Protein AF-A0ABD0YJR3-F1 (afdb_monomer_lite)

Organism: NCBI:txid642074

Foldseek 3Di:
DDDDDPVVVVVVVVLVVVLVVVVVVDPDDPLVSLVVSVVVVVVVLLPDDDDCNLVVLLVVLVVSLCVCVVVPDDPVSSLVSQLVSVVPPPPVLCVVLVPDSRDDSVVVSVSCCVVPVPPPPPLVSLLVRLLSDDDDVPQDLLRVLVVSVVSLVVSLVSLVVPPPCPPVSVVSSQVSQLSVLVRNCVPPDVVLVVLSPDPPDRQGSVNSSVSSVVVVVVVVVVVCVVPVPPVPVPPPPVPPPPPPPPPPPPPPPPPDDDDPPDPPDDDPPPDDPPPPVPPPPPVPPQDAAPPPRHPDDHVVPDPCVPVPPPPPDDDDDPPDPVVVVVVVVVVVVVD

Radius of gyration: 34.29 Å; chains: 1; bounding box: 81×92×66 Å

Structure (mmCIF, N/CA/C/O backbone):
data_AF-A0ABD0YJR3-F1
#
_entry.id   AF-A0ABD0YJR3-F1
#
loop_
_atom_site.group_PDB
_atom_site.id
_atom_site.type_symbol
_atom_site.label_atom_id
_atom_site.label_alt_id
_atom_site.label_comp_id
_atom_site.label_asym_id
_atom_site.label_entity_id
_atom_site.label_seq_id
_atom_site.pdbx_PDB_ins_code
_atom_site.Cartn_x
_atom_site.Cartn_y
_atom_site.Cartn_z
_atom_site.occupancy
_atom_site.B_iso_or_equiv
_atom_site.auth_seq_id
_atom_site.auth_comp_id
_atom_site.auth_asym_id
_atom_site.auth_atom_id
_atom_site.pdbx_PDB_model_num
ATOM 1 N N . MET A 1 1 ? -4.075 -15.864 -32.508 1.00 38.12 1 MET A N 1
ATOM 2 C CA . MET A 1 1 ? -4.293 -14.426 -32.258 1.00 38.12 1 MET A CA 1
ATOM 3 C C . MET A 1 1 ? -5.702 -14.291 -31.722 1.00 38.12 1 MET A C 1
ATOM 5 O O . MET A 1 1 ? -6.620 -14.692 -32.415 1.00 38.12 1 MET A O 1
ATOM 9 N N . THR A 1 2 ? -5.866 -13.907 -30.460 1.00 43.12 2 THR A N 1
ATOM 10 C CA . THR A 1 2 ? -7.186 -13.791 -29.824 1.00 43.12 2 THR A CA 1
ATOM 11 C C . THR A 1 2 ? -7.763 -12.419 -30.142 1.00 43.12 2 THR A C 1
ATOM 13 O O . THR A 1 2 ? -7.193 -11.410 -29.729 1.00 43.12 2 THR A O 1
ATOM 16 N N . GLU A 1 3 ? -8.849 -12.383 -30.905 1.00 60.75 3 GLU A N 1
ATOM 17 C CA . GLU A 1 3 ? -9.581 -11.152 -31.195 1.00 60.75 3 GLU A CA 1
ATOM 18 C C . GLU A 1 3 ? -10.285 -10.658 -29.923 1.00 60.75 3 GLU A C 1
ATOM 20 O O . GLU A 1 3 ? -10.852 -11.441 -29.160 1.00 60.75 3 GLU A O 1
ATOM 25 N N . PHE A 1 4 ? -10.184 -9.356 -29.650 1.00 72.12 4 PHE A N 1
ATOM 26 C CA . PHE A 1 4 ? -10.830 -8.738 -28.493 1.00 72.12 4 PHE A CA 1
ATOM 27 C C . PHE A 1 4 ? -12.354 -8.698 -28.666 1.00 72.12 4 PHE A C 1
ATOM 29 O O . PHE A 1 4 ? -12.846 -8.538 -29.780 1.00 72.12 4 PHE A O 1
ATOM 36 N N . SER A 1 5 ? -13.087 -8.774 -27.547 1.00 81.50 5 SER A N 1
ATOM 37 C CA . SER A 1 5 ? -14.541 -8.555 -27.515 1.00 81.50 5 SER A CA 1
ATOM 38 C C . SER A 1 5 ? -14.912 -7.210 -28.177 1.00 81.50 5 SER A C 1
ATOM 40 O O . SER A 1 5 ? -14.188 -6.225 -27.975 1.00 81.50 5 SER A O 1
ATOM 42 N N . PRO A 1 6 ? -16.041 -7.131 -28.912 1.00 80.62 6 PRO A N 1
ATOM 43 C CA . PRO A 1 6 ? -16.512 -5.896 -29.544 1.00 80.62 6 PRO A CA 1
ATOM 44 C C . PRO A 1 6 ? -16.624 -4.715 -28.565 1.00 80.62 6 PRO A C 1
ATOM 46 O O . PRO A 1 6 ? -16.348 -3.575 -28.929 1.00 80.62 6 PRO A O 1
ATOM 49 N N . GLU A 1 7 ? -16.954 -4.983 -27.301 1.00 70.88 7 GLU A N 1
ATOM 50 C CA . GLU A 1 7 ? -17.067 -3.969 -26.242 1.00 70.88 7 GLU A CA 1
ATOM 51 C C . GLU A 1 7 ? -15.704 -3.352 -25.896 1.00 70.88 7 GLU A C 1
ATOM 53 O O . GLU A 1 7 ? -15.581 -2.144 -25.686 1.00 70.88 7 GLU A O 1
ATOM 58 N N . VAL A 1 8 ? -14.650 -4.173 -25.894 1.00 59.81 8 VAL A N 1
ATOM 59 C CA . VAL A 1 8 ? -13.271 -3.726 -25.657 1.00 59.81 8 VAL A CA 1
ATOM 60 C C . VAL A 1 8 ? -12.769 -2.920 -26.851 1.00 59.81 8 VAL A C 1
ATOM 62 O O . VAL A 1 8 ? -12.122 -1.892 -26.666 1.00 59.81 8 VAL A O 1
ATOM 65 N N . GLN A 1 9 ? -13.107 -3.337 -28.073 1.00 69.62 9 GLN A N 1
ATOM 66 C CA . GLN A 1 9 ? -12.781 -2.575 -29.279 1.00 69.62 9 GLN A CA 1
ATOM 67 C C . GLN A 1 9 ? -13.465 -1.202 -29.270 1.00 69.62 9 GLN A C 1
ATOM 69 O O . GLN A 1 9 ? -12.801 -0.194 -29.501 1.00 69.62 9 GLN A O 1
ATOM 74 N N . GLN A 1 10 ? -14.749 -1.139 -28.908 1.00 81.06 10 GLN A N 1
ATOM 75 C CA . GLN A 1 10 ? -15.501 0.113 -28.816 1.00 81.06 10 GLN A CA 1
ATOM 76 C C . GLN A 1 10 ? -14.919 1.064 -27.759 1.00 81.06 10 GLN A C 1
ATOM 78 O O . GLN A 1 10 ? -14.785 2.264 -28.016 1.00 81.06 10 GLN A O 1
ATOM 83 N N . LEU A 1 11 ? -14.508 0.537 -26.602 1.00 66.75 11 LEU A N 1
ATOM 84 C CA . LEU A 1 11 ? -13.851 1.320 -25.555 1.00 66.75 11 LEU A CA 1
ATOM 85 C C . LEU A 1 11 ? -12.496 1.876 -26.026 1.00 66.75 11 LEU A C 1
ATOM 87 O O . LEU A 1 11 ? -12.194 3.046 -25.794 1.00 66.75 11 LEU A O 1
ATOM 91 N N . LEU A 1 12 ? -11.696 1.065 -26.726 1.00 59.06 12 LEU A N 1
ATOM 92 C CA . LEU A 1 12 ? -10.406 1.486 -27.283 1.00 59.06 12 LEU A CA 1
ATOM 93 C C . LEU A 1 12 ? -10.578 2.567 -28.359 1.00 59.06 12 LEU A C 1
ATOM 95 O O . LEU A 1 12 ? -9.840 3.552 -28.361 1.00 59.06 12 LEU A O 1
ATOM 99 N N . THR A 1 13 ? -11.585 2.442 -29.227 1.00 74.00 13 THR A N 1
ATOM 100 C CA . THR A 1 13 ? -11.923 3.470 -30.223 1.00 74.00 13 THR A CA 1
ATOM 101 C C . THR A 1 13 ? -12.387 4.766 -29.559 1.00 74.00 13 THR A C 1
ATOM 103 O O . THR A 1 13 ? -11.966 5.853 -29.956 1.00 74.00 13 THR A O 1
ATOM 106 N N . GLN A 1 14 ? -13.206 4.680 -28.509 1.00 76.75 14 GLN A N 1
ATOM 107 C CA . GLN A 1 14 ? -13.656 5.855 -27.762 1.00 76.75 14 GLN A CA 1
ATOM 108 C C . GLN A 1 14 ? -12.483 6.572 -27.074 1.00 76.75 14 GLN A C 1
ATOM 110 O O . GLN A 1 14 ? -12.394 7.799 -27.130 1.00 76.75 14 GLN A O 1
ATOM 115 N N . GLN A 1 15 ? -11.543 5.822 -26.493 1.00 63.25 15 GLN A N 1
ATOM 116 C CA . GLN A 1 15 ? -10.329 6.378 -25.891 1.00 63.25 15 GLN A CA 1
ATOM 117 C C . GLN A 1 15 ? -9.393 7.014 -26.928 1.00 63.25 15 GLN A C 1
ATOM 119 O O . GLN A 1 15 ? -8.843 8.086 -26.668 1.00 63.25 15 GLN A O 1
ATOM 124 N N . ALA A 1 16 ? -9.249 6.409 -28.112 1.00 63.91 16 ALA A N 1
ATOM 125 C CA . ALA A 1 16 ? -8.469 6.977 -29.213 1.00 63.91 16 ALA A CA 1
ATOM 126 C C . ALA A 1 16 ? -9.055 8.315 -29.698 1.00 63.91 16 ALA A C 1
ATOM 128 O O . ALA A 1 16 ? -8.318 9.280 -29.899 1.00 63.91 16 ALA A O 1
ATOM 129 N N . ASN A 1 17 ? -10.384 8.411 -29.794 1.00 69.88 17 ASN A N 1
ATOM 130 C CA . ASN A 1 17 ? -11.069 9.644 -30.187 1.00 69.88 17 ASN A CA 1
ATOM 131 C C . ASN A 1 17 ? -10.935 10.751 -29.130 1.00 69.88 17 ASN A C 1
ATOM 133 O O . ASN A 1 17 ? -10.711 11.908 -29.481 1.00 69.88 17 ASN A O 1
ATOM 137 N N . MET A 1 18 ? -11.004 10.411 -27.838 1.00 67.94 18 MET A N 1
ATOM 138 C CA . MET A 1 18 ? -10.743 11.373 -26.759 1.00 67.94 18 MET A CA 1
ATOM 139 C C . MET A 1 18 ? -9.293 11.876 -26.774 1.00 67.94 18 MET A C 1
ATOM 141 O O . MET A 1 18 ? -9.053 13.064 -26.561 1.00 67.94 18 MET A O 1
ATOM 145 N N . ALA A 1 19 ? -8.326 11.000 -27.065 1.00 53.91 19 ALA A N 1
ATOM 146 C CA . ALA A 1 19 ? -6.923 11.385 -27.198 1.00 53.91 19 ALA A CA 1
ATOM 147 C C . ALA A 1 19 ? -6.693 12.318 -28.402 1.00 53.91 19 ALA A C 1
ATOM 149 O O . ALA A 1 19 ? -5.986 13.314 -28.264 1.00 53.91 19 ALA A O 1
ATOM 150 N N . ALA A 1 20 ? -7.345 12.050 -29.540 1.00 60.66 20 ALA A N 1
ATOM 151 C CA . ALA A 1 20 ? -7.289 12.894 -30.737 1.00 60.66 20 ALA A CA 1
ATOM 152 C C . ALA A 1 20 ? -7.928 14.285 -30.532 1.00 60.66 20 ALA A C 1
ATOM 154 O O . ALA A 1 20 ? -7.457 15.284 -31.078 1.00 60.66 20 ALA A O 1
ATOM 155 N N . GLN A 1 21 ? -8.987 14.369 -29.720 1.00 66.12 21 GLN A N 1
ATOM 156 C CA . GLN A 1 21 ? -9.612 15.641 -29.337 1.00 66.12 21 GLN A CA 1
ATOM 157 C C . GLN A 1 21 ? -8.747 16.438 -28.348 1.00 66.12 21 GLN A C 1
ATOM 159 O O . GLN A 1 21 ? -8.672 17.664 -28.429 1.00 66.12 21 GLN A O 1
ATOM 164 N N . ALA A 1 22 ? -8.042 15.757 -27.440 1.00 55.88 22 ALA A N 1
ATOM 165 C CA . ALA A 1 22 ? -7.121 16.404 -26.507 1.00 55.88 22 ALA A CA 1
ATOM 166 C C . ALA A 1 22 ? -5.878 16.980 -27.213 1.00 55.88 22 ALA A C 1
ATOM 168 O O . ALA A 1 22 ? -5.423 18.067 -26.855 1.00 55.88 22 ALA A O 1
ATOM 169 N N . THR A 1 23 ? -5.352 16.303 -28.241 1.00 53.16 23 THR A N 1
ATOM 170 C CA . THR A 1 23 ? -4.217 16.801 -29.041 1.00 53.16 23 THR A CA 1
ATOM 171 C C . THR A 1 23 ? -4.577 17.985 -29.934 1.00 53.16 23 THR A C 1
ATOM 173 O O . THR A 1 23 ? -3.710 18.810 -30.207 1.00 53.16 23 THR A O 1
ATOM 176 N N . THR A 1 24 ? -5.837 18.123 -30.355 1.00 62.12 24 THR A N 1
ATOM 177 C CA . THR A 1 24 ? -6.289 19.281 -31.149 1.00 62.12 24 THR A CA 1
ATOM 178 C C . THR A 1 24 ? -6.560 20.529 -30.305 1.00 62.12 24 THR A C 1
ATOM 180 O O . THR A 1 24 ? -6.417 21.637 -30.815 1.00 62.12 24 THR A O 1
ATOM 183 N N . GLN A 1 25 ? -6.909 20.386 -29.021 1.00 54.25 25 GLN A N 1
ATOM 184 C CA . GLN A 1 25 ? -7.173 21.529 -28.132 1.00 54.25 25 GLN A CA 1
ATOM 185 C C . GLN A 1 25 ? -5.924 22.074 -27.421 1.00 54.25 25 GLN A C 1
ATOM 187 O O . GLN A 1 25 ? -5.893 23.245 -27.045 1.00 54.25 25 GLN A O 1
ATOM 192 N N . LEU A 1 26 ? -4.886 21.254 -27.244 1.00 48.31 26 LEU A N 1
ATOM 193 C CA . LEU A 1 26 ? -3.651 21.633 -26.556 1.00 48.31 26 LEU A CA 1
ATOM 194 C C . LEU A 1 26 ? -2.532 21.870 -27.570 1.00 48.31 26 LEU A C 1
ATOM 196 O O . LEU A 1 26 ? -1.642 21.043 -27.763 1.00 48.31 26 LEU A O 1
ATOM 200 N N . GLY A 1 27 ? -2.558 23.035 -28.213 1.00 54.91 27 GLY A N 1
ATOM 201 C CA . GLY A 1 27 ? -1.392 23.522 -28.937 1.00 54.91 27 GLY A CA 1
ATOM 202 C C . GLY A 1 27 ? -0.171 23.580 -28.007 1.00 54.91 27 GLY A C 1
ATOM 203 O O . GLY A 1 27 ? -0.159 24.360 -27.058 1.00 54.91 27 GLY A O 1
ATOM 204 N N . SER A 1 28 ? 0.863 22.795 -28.335 1.00 57.59 28 SER A N 1
ATOM 205 C CA . SER A 1 28 ? 2.286 22.981 -27.979 1.00 57.59 28 SER A CA 1
ATOM 206 C C . SER A 1 28 ? 2.950 22.272 -26.780 1.00 57.59 28 SER A C 1
ATOM 208 O O . SER A 1 28 ? 4.005 22.735 -26.354 1.00 57.59 28 SER A O 1
ATOM 210 N N . ASN A 1 29 ? 2.505 21.095 -26.308 1.00 65.62 29 ASN A N 1
ATOM 211 C CA . ASN A 1 29 ? 3.479 20.188 -25.663 1.00 65.62 29 ASN A CA 1
ATOM 212 C C . ASN A 1 29 ? 3.086 18.693 -25.710 1.00 65.62 29 ASN A C 1
ATOM 214 O O . ASN A 1 29 ? 2.334 18.242 -24.841 1.00 65.62 29 ASN A O 1
ATOM 218 N N . PRO A 1 30 ? 3.632 17.891 -26.649 1.00 59.44 30 PRO A N 1
ATOM 219 C CA . PRO A 1 30 ? 3.349 16.453 -26.723 1.00 59.44 30 PRO A CA 1
ATOM 220 C C . PRO A 1 30 ? 3.738 15.706 -25.437 1.00 59.44 30 PRO A C 1
ATOM 222 O O . PRO A 1 30 ? 3.096 14.718 -25.085 1.00 59.44 30 PRO A O 1
ATOM 225 N N . VAL A 1 31 ? 4.716 16.211 -24.677 1.00 58.84 31 VAL A N 1
ATOM 226 C CA . VAL A 1 31 ? 5.121 15.648 -23.381 1.00 58.84 31 VAL A CA 1
ATOM 227 C C . VAL A 1 31 ? 4.062 15.911 -22.311 1.00 58.84 31 VAL A C 1
ATOM 229 O O . VAL A 1 31 ? 3.755 15.017 -21.529 1.00 58.84 31 VAL A O 1
ATOM 232 N N . ALA A 1 32 ? 3.445 17.097 -22.283 1.00 62.59 32 ALA A N 1
ATOM 233 C CA . ALA A 1 32 ? 2.386 17.401 -21.317 1.00 62.59 32 ALA A CA 1
ATOM 234 C C . ALA A 1 32 ? 1.126 16.568 -21.587 1.00 62.59 32 ALA A C 1
ATOM 236 O O . ALA A 1 32 ? 0.535 16.030 -20.651 1.00 62.59 32 ALA A O 1
ATOM 237 N N . THR A 1 33 ? 0.761 16.391 -22.860 1.00 65.25 33 THR A N 1
ATOM 238 C CA . THR A 1 33 ? -0.359 15.531 -23.259 1.00 65.25 33 THR A CA 1
ATOM 239 C C . THR A 1 33 ? -0.065 14.065 -22.950 1.00 65.25 33 THR A C 1
ATOM 241 O O . THR A 1 33 ? -0.929 13.385 -22.403 1.00 65.25 33 THR A O 1
ATOM 244 N N . ALA A 1 34 ? 1.162 13.587 -23.195 1.00 61.56 34 ALA A N 1
ATOM 245 C CA . ALA A 1 34 ? 1.582 12.240 -22.812 1.00 61.56 34 ALA A CA 1
ATOM 246 C C . ALA A 1 34 ? 1.553 12.045 -21.289 1.00 61.56 34 ALA A C 1
ATOM 248 O O . ALA A 1 34 ? 1.033 11.039 -20.823 1.00 61.56 34 ALA A O 1
ATOM 249 N N . ILE A 1 35 ? 2.028 13.011 -20.496 1.00 64.12 35 ILE A N 1
ATOM 250 C CA . ILE A 1 35 ? 1.980 12.964 -19.025 1.00 64.12 35 ILE A CA 1
ATOM 251 C C . ILE A 1 35 ? 0.536 12.973 -18.520 1.00 64.12 35 ILE A C 1
ATOM 253 O O . ILE A 1 35 ? 0.198 12.217 -17.612 1.00 64.12 35 ILE A O 1
ATOM 257 N N . GLN A 1 36 ? -0.333 13.808 -19.088 1.00 67.69 36 GLN A N 1
ATOM 258 C CA . GLN A 1 36 ? -1.737 13.882 -18.692 1.00 67.69 36 GLN A CA 1
ATOM 259 C C . GLN A 1 36 ? -2.482 12.594 -19.060 1.00 67.69 36 GLN A C 1
ATOM 261 O O . GLN A 1 36 ? -3.197 12.047 -18.225 1.00 67.69 36 GLN A O 1
ATOM 266 N N . TRP A 1 37 ? -2.234 12.056 -20.255 1.00 68.69 37 TRP A N 1
ATOM 267 C CA . TRP A 1 37 ? -2.776 10.779 -20.716 1.00 68.69 37 TRP A CA 1
ATOM 268 C C . TRP A 1 37 ? -2.266 9.596 -19.881 1.00 68.69 37 TRP A C 1
ATOM 270 O O . TRP A 1 37 ? -3.062 8.768 -19.437 1.00 68.69 37 TRP A O 1
ATOM 280 N N . LEU A 1 38 ? -0.967 9.567 -19.562 1.00 58.56 38 LEU A N 1
ATOM 281 C CA . LEU A 1 38 ? -0.355 8.596 -18.651 1.00 58.56 38 LEU A CA 1
ATOM 282 C C . LEU A 1 38 ? -0.952 8.699 -17.249 1.00 58.56 38 LEU A C 1
ATOM 284 O O . LEU A 1 38 ? -1.287 7.675 -16.668 1.00 58.56 38 LEU A O 1
ATOM 288 N N . ASN A 1 39 ? -1.160 9.905 -16.721 1.00 62.69 39 ASN A N 1
ATOM 289 C CA . ASN A 1 39 ? -1.814 10.105 -15.430 1.00 62.69 39 ASN A CA 1
ATOM 290 C C . ASN A 1 39 ? -3.266 9.608 -15.446 1.00 62.69 39 ASN A C 1
ATOM 292 O O . ASN A 1 39 ? -3.695 8.975 -14.484 1.00 62.69 39 ASN A O 1
ATOM 296 N N . THR A 1 40 ? -4.016 9.822 -16.530 1.00 65.81 40 THR A N 1
ATOM 297 C CA . THR A 1 40 ? -5.383 9.297 -16.676 1.00 65.81 40 THR A CA 1
ATOM 298 C C . THR A 1 40 ? -5.399 7.767 -16.747 1.00 65.81 40 THR A C 1
ATOM 300 O O . THR A 1 40 ? -6.150 7.136 -16.002 1.00 65.81 40 THR A O 1
ATOM 303 N N . LEU A 1 41 ? -4.531 7.157 -17.559 1.00 57.16 41 LEU A N 1
ATOM 304 C CA . LEU A 1 41 ? -4.373 5.699 -17.631 1.00 57.16 41 LEU A CA 1
ATOM 305 C C . LEU A 1 41 ? -3.913 5.094 -16.301 1.00 57.16 41 LEU A C 1
ATOM 307 O O . LEU A 1 41 ? -4.389 4.034 -15.896 1.00 57.16 41 LEU A O 1
ATOM 311 N N . MET A 1 42 ? -3.019 5.781 -15.592 1.00 56.03 42 MET A N 1
ATOM 312 C CA . MET A 1 42 ? -2.523 5.374 -14.280 1.00 56.03 42 MET A CA 1
ATOM 313 C C . MET A 1 42 ? -3.603 5.465 -13.200 1.00 56.03 42 MET A C 1
ATOM 315 O O . MET A 1 42 ? -3.706 4.560 -12.378 1.00 56.03 42 MET A O 1
ATOM 319 N N . MET A 1 43 ? -4.442 6.504 -13.207 1.00 53.06 43 MET A N 1
ATOM 320 C CA . MET A 1 43 ? -5.570 6.626 -12.273 1.00 53.06 43 MET A CA 1
ATOM 321 C C . MET A 1 43 ? -6.640 5.556 -12.516 1.00 53.06 43 MET A C 1
ATOM 323 O O . MET A 1 43 ? -7.280 5.096 -11.573 1.00 53.06 43 MET A O 1
ATOM 327 N N . GLN A 1 44 ? -6.804 5.111 -13.762 1.00 50.72 44 GLN A N 1
ATOM 328 C CA . GLN A 1 44 ? -7.674 3.983 -14.100 1.00 50.72 44 GLN A CA 1
ATOM 329 C C . GLN A 1 44 ? -7.053 2.628 -13.720 1.00 50.72 44 GLN A C 1
ATOM 331 O O . GLN A 1 44 ? -7.778 1.707 -13.353 1.00 50.72 44 GLN A O 1
ATOM 336 N N . ALA A 1 45 ? -5.723 2.500 -13.750 1.00 44.03 45 ALA A N 1
ATOM 337 C CA . ALA A 1 45 ? -5.012 1.281 -13.354 1.00 44.03 45 ALA A CA 1
ATOM 338 C C . ALA A 1 45 ? -5.019 1.021 -11.833 1.00 44.03 45 ALA A C 1
ATOM 340 O O . ALA A 1 45 ? -4.891 -0.126 -11.421 1.00 44.03 45 ALA A O 1
ATOM 341 N N . ILE A 1 46 ? -5.213 2.051 -11.001 1.00 43.25 46 ILE A N 1
ATOM 342 C CA . ILE A 1 46 ? -5.280 1.930 -9.529 1.00 43.25 46 ILE A CA 1
ATOM 343 C C . ILE A 1 46 ? -6.596 1.271 -9.045 1.00 43.25 46 ILE A C 1
ATOM 345 O O . ILE A 1 46 ? -6.681 0.861 -7.893 1.00 43.25 46 ILE A O 1
ATOM 349 N N . ASN A 1 47 ? -7.607 1.109 -9.909 1.00 37.72 47 ASN A N 1
ATOM 350 C CA . ASN A 1 47 ? -8.955 0.651 -9.527 1.00 37.72 47 ASN A CA 1
ATOM 351 C C . ASN A 1 47 ? -9.346 -0.769 -10.011 1.00 37.72 47 ASN A C 1
ATOM 353 O O . ASN A 1 47 ? -10.537 -1.059 -10.100 1.00 37.72 47 ASN A O 1
ATOM 357 N N . VAL A 1 48 ? -8.404 -1.665 -10.332 1.00 35.78 48 VAL A N 1
ATOM 358 C CA . VAL A 1 48 ? -8.724 -3.029 -10.829 1.00 35.78 48 VAL A CA 1
ATOM 359 C C . VAL A 1 48 ? -8.518 -4.089 -9.725 1.00 35.78 48 VAL A C 1
ATOM 361 O O . VAL A 1 48 ? -7.508 -4.009 -9.024 1.00 35.78 48 VAL A O 1
ATOM 364 N N . PRO A 1 49 ? -9.447 -5.056 -9.534 1.00 37.44 49 PRO A N 1
ATOM 365 C CA . PRO A 1 49 ? -9.408 -6.011 -8.428 1.00 37.44 49 PRO A CA 1
ATOM 366 C C . PRO A 1 49 ? -8.422 -7.175 -8.647 1.00 37.44 49 PRO A C 1
ATOM 368 O O . PRO A 1 49 ? -7.864 -7.373 -9.722 1.00 37.44 49 PRO A O 1
ATOM 371 N N . GLU A 1 50 ? -8.193 -7.900 -7.555 1.00 48.25 50 GLU A N 1
ATOM 372 C CA . GLU A 1 50 ? -7.109 -8.837 -7.252 1.00 48.25 50 GLU A CA 1
ATOM 373 C C . GLU A 1 50 ? -6.947 -10.037 -8.214 1.00 48.25 50 GLU A C 1
ATOM 375 O O . GLU A 1 50 ? -7.908 -10.609 -8.720 1.00 48.25 50 GLU A O 1
ATOM 380 N N . SER A 1 51 ? -5.684 -10.464 -8.374 1.00 41.66 51 SER A N 1
ATOM 381 C CA . SER A 1 51 ? -5.138 -11.512 -9.266 1.00 41.66 51 SER A CA 1
ATOM 382 C C . SER A 1 51 ? -4.923 -11.093 -10.736 1.00 41.66 51 SER A C 1
ATOM 384 O O . SER A 1 51 ? -5.834 -11.031 -11.546 1.00 41.66 51 SER A O 1
ATOM 386 N N . GLY A 1 52 ? -3.662 -10.793 -11.080 1.00 57.81 52 GLY A N 1
ATOM 387 C CA . GLY A 1 52 ? -3.251 -10.337 -12.421 1.00 57.81 52 GLY A CA 1
ATOM 388 C C . GLY A 1 52 ? -2.370 -9.085 -12.422 1.00 57.81 52 GLY A C 1
ATOM 389 O O . GLY A 1 52 ? -1.763 -8.766 -13.435 1.00 57.81 52 GLY A O 1
ATOM 390 N N . MET A 1 53 ? -2.209 -8.406 -11.281 1.00 72.56 53 MET A N 1
ATOM 391 C CA . MET A 1 53 ? -1.557 -7.088 -11.220 1.00 72.56 53 MET A CA 1
ATOM 392 C C . MET A 1 53 ? -0.150 -7.022 -11.823 1.00 72.56 53 MET A C 1
ATOM 394 O O . MET A 1 53 ? 0.154 -6.034 -12.478 1.00 72.56 53 MET A O 1
ATOM 398 N N . LEU A 1 54 ? 0.704 -8.042 -11.660 1.00 77.94 54 LEU A N 1
ATOM 399 C CA . LEU A 1 54 ? 2.032 -8.012 -12.284 1.00 77.94 54 LEU A CA 1
ATOM 400 C C . LEU A 1 54 ? 1.943 -8.212 -13.801 1.00 77.94 54 LEU A C 1
ATOM 402 O O . LEU A 1 54 ? 2.565 -7.466 -14.546 1.00 77.94 54 LEU A O 1
ATOM 406 N N . THR A 1 55 ? 1.172 -9.190 -14.276 1.00 78.00 55 THR A N 1
ATOM 407 C CA . THR A 1 55 ? 1.004 -9.432 -15.718 1.00 78.00 55 THR A CA 1
ATOM 408 C C . THR A 1 55 ? 0.318 -8.260 -16.408 1.00 78.00 55 THR A C 1
ATOM 410 O O . THR A 1 55 ? 0.740 -7.875 -17.495 1.00 78.00 55 THR A O 1
ATOM 413 N N . ASP A 1 56 ? -0.652 -7.636 -15.745 1.00 82.31 56 ASP A N 1
ATOM 414 C CA . ASP A 1 56 ? -1.360 -6.453 -16.225 1.00 82.31 56 ASP A CA 1
ATOM 415 C C . ASP A 1 56 ? -0.470 -5.217 -16.196 1.00 82.31 56 ASP A C 1
ATOM 417 O O . ASP A 1 56 ? -0.439 -4.466 -17.167 1.00 82.31 56 ASP A O 1
ATOM 421 N N . PHE A 1 57 ? 0.295 -5.010 -15.120 1.00 85.12 57 PHE A N 1
ATOM 422 C CA . PHE A 1 57 ? 1.275 -3.929 -15.042 1.00 85.12 57 PHE A CA 1
ATOM 423 C C . PHE A 1 57 ? 2.324 -4.063 -16.145 1.00 85.12 57 PHE A C 1
ATOM 425 O O . PHE A 1 57 ? 2.582 -3.099 -16.862 1.00 85.12 57 PHE A O 1
ATOM 432 N N . LEU A 1 58 ? 2.892 -5.259 -16.324 1.00 87.19 58 LEU A N 1
ATOM 433 C CA . LEU A 1 58 ? 3.867 -5.530 -17.377 1.00 87.19 58 LEU A CA 1
ATOM 434 C C . LEU A 1 58 ? 3.240 -5.363 -18.764 1.00 87.19 58 LEU A C 1
ATOM 436 O O . LEU A 1 58 ? 3.840 -4.729 -19.624 1.00 87.19 58 LEU A O 1
ATOM 440 N N . GLY A 1 59 ? 2.022 -5.865 -18.976 1.00 87.50 59 GLY A N 1
ATOM 441 C CA . GLY A 1 59 ? 1.296 -5.729 -20.239 1.00 87.50 59 GLY A CA 1
ATOM 442 C C . GLY A 1 59 ? 1.009 -4.271 -20.594 1.00 87.50 59 GLY A C 1
ATOM 443 O O . GLY A 1 59 ? 1.312 -3.831 -21.703 1.00 87.50 59 GLY A O 1
ATOM 444 N N . ARG A 1 60 ? 0.499 -3.489 -19.636 1.00 87.00 60 ARG A N 1
ATOM 445 C CA . ARG A 1 60 ? 0.229 -2.054 -19.810 1.00 87.00 60 ARG A CA 1
ATOM 446 C C . ARG A 1 60 ? 1.514 -1.255 -19.984 1.00 87.00 60 ARG A C 1
ATOM 448 O O . ARG A 1 60 ? 1.580 -0.425 -20.881 1.00 87.00 60 ARG A O 1
ATOM 455 N N . GLY A 1 61 ? 2.539 -1.522 -19.177 1.00 89.25 61 GLY A N 1
ATOM 456 C CA . GLY A 1 61 ? 3.837 -0.861 -19.288 1.00 89.25 61 GLY A CA 1
ATOM 457 C C . GLY A 1 61 ? 4.508 -1.134 -20.635 1.00 89.25 61 GLY A C 1
ATOM 458 O O . GLY A 1 61 ? 4.988 -0.202 -21.271 1.00 89.25 61 GLY A O 1
ATOM 459 N N . THR A 1 62 ? 4.454 -2.372 -21.138 1.00 92.00 62 THR A N 1
ATOM 460 C CA . THR A 1 62 ? 4.929 -2.709 -22.491 1.00 92.00 62 THR A CA 1
ATOM 461 C C . THR A 1 62 ? 4.094 -2.032 -23.577 1.00 92.00 62 THR A C 1
ATOM 463 O O . THR A 1 62 ? 4.664 -1.517 -24.534 1.00 92.00 62 THR A O 1
ATOM 466 N N . CYS A 1 63 ? 2.768 -1.964 -23.431 1.00 89.75 63 CYS A N 1
ATOM 467 C CA . CYS A 1 63 ? 1.909 -1.237 -24.370 1.00 89.75 63 CYS A CA 1
ATOM 468 C C . CYS A 1 63 ? 2.273 0.257 -24.435 1.00 89.75 63 CYS A C 1
ATOM 470 O O . CYS A 1 63 ? 2.493 0.783 -25.524 1.00 89.75 63 CYS A O 1
ATOM 472 N N . ILE A 1 64 ? 2.429 0.903 -23.274 1.00 90.75 64 ILE A N 1
ATOM 473 C CA . ILE A 1 64 ? 2.863 2.301 -23.158 1.00 90.75 64 ILE A CA 1
ATOM 474 C C . ILE A 1 64 ? 4.230 2.495 -23.817 1.00 90.75 64 ILE A C 1
ATOM 476 O O . ILE A 1 64 ? 4.395 3.402 -24.628 1.00 90.75 64 ILE A O 1
ATOM 480 N N . MET A 1 65 ? 5.206 1.639 -23.506 1.00 94.06 65 MET A N 1
ATOM 481 C CA . MET A 1 65 ? 6.549 1.760 -24.071 1.00 94.06 65 MET A CA 1
ATOM 482 C C . MET A 1 65 ? 6.552 1.584 -25.590 1.00 94.06 65 MET A C 1
ATOM 484 O O . MET A 1 65 ? 7.223 2.358 -26.260 1.00 94.06 65 MET A O 1
ATOM 488 N N . ASN A 1 66 ? 5.761 0.656 -26.137 1.00 93.06 66 ASN A N 1
ATOM 489 C CA . ASN A 1 66 ? 5.627 0.464 -27.585 1.00 93.06 66 ASN A CA 1
ATOM 490 C C . ASN A 1 66 ? 4.974 1.666 -28.284 1.00 93.06 66 ASN A C 1
ATOM 492 O O . ASN A 1 66 ? 5.352 2.021 -29.397 1.00 93.06 66 ASN A O 1
ATOM 496 N N . GLN A 1 67 ? 3.997 2.311 -27.646 1.00 90.25 67 GLN A N 1
ATOM 497 C CA . GLN A 1 67 ? 3.380 3.530 -28.178 1.00 90.25 67 GLN A CA 1
ATOM 498 C C . GLN A 1 67 ? 4.340 4.723 -28.126 1.00 90.25 67 GLN A C 1
ATOM 500 O O . GLN A 1 67 ? 4.419 5.505 -29.071 1.00 90.25 67 GLN A O 1
ATOM 505 N N . VAL A 1 68 ? 5.107 4.850 -27.042 1.00 90.44 68 VAL A N 1
ATOM 506 C CA . VAL A 1 68 ? 6.123 5.899 -26.891 1.00 90.44 68 VAL A CA 1
ATOM 507 C C . VAL A 1 68 ? 7.241 5.722 -27.918 1.00 90.44 68 VAL A C 1
ATOM 509 O O . VAL A 1 68 ? 7.600 6.692 -28.576 1.00 90.44 68 VAL A O 1
ATOM 512 N N . THR A 1 69 ? 7.730 4.499 -28.139 1.00 91.75 69 THR A N 1
ATOM 513 C CA . THR A 1 69 ? 8.759 4.238 -29.159 1.00 91.75 69 THR A CA 1
ATOM 514 C C . THR A 1 69 ? 8.214 4.376 -30.580 1.00 91.75 69 THR A C 1
ATOM 516 O O . THR A 1 69 ? 8.916 4.880 -31.452 1.00 91.75 69 THR A O 1
ATOM 519 N N . GLY A 1 70 ? 6.956 3.994 -30.818 1.00 91.25 70 GLY A N 1
ATOM 520 C CA . GLY A 1 70 ? 6.298 4.126 -32.121 1.00 91.25 70 GLY A CA 1
ATOM 521 C C . GLY A 1 70 ? 5.892 5.555 -32.494 1.00 91.25 70 GLY A C 1
ATOM 522 O O . GLY A 1 70 ? 5.701 5.839 -33.672 1.00 91.25 70 GLY A O 1
ATOM 523 N N . SER A 1 71 ? 5.779 6.467 -31.525 1.00 91.62 71 SER A N 1
ATOM 524 C CA . SER A 1 71 ? 5.366 7.857 -31.777 1.00 91.62 71 SER A CA 1
ATOM 525 C C . SER A 1 71 ? 6.498 8.783 -32.240 1.00 91.62 71 SER A C 1
ATOM 527 O O . SER A 1 71 ? 6.239 9.947 -32.539 1.00 91.62 71 SER A O 1
ATOM 529 N N . GLY A 1 72 ? 7.741 8.290 -32.323 1.00 91.94 72 GLY A N 1
ATOM 530 C CA . GLY A 1 72 ? 8.899 9.095 -32.731 1.00 91.94 72 GLY A CA 1
ATOM 531 C C . GLY A 1 72 ? 9.326 10.139 -31.694 1.00 91.94 72 GLY A C 1
ATOM 532 O O . GLY A 1 72 ? 9.975 11.121 -32.051 1.00 91.94 72 GLY A O 1
ATOM 533 N N . LEU A 1 73 ? 8.954 9.953 -30.421 1.00 90.81 73 LEU A N 1
ATOM 534 C CA . LEU A 1 73 ? 9.427 10.795 -29.323 1.00 90.81 73 LEU A CA 1
ATOM 535 C C . LEU A 1 73 ? 10.954 10.723 -29.193 1.00 90.81 73 LEU A C 1
ATOM 537 O O . LEU A 1 73 ? 11.574 9.695 -29.470 1.00 90.81 73 LEU A O 1
ATOM 541 N N . ASP A 1 74 ? 11.558 11.816 -28.726 1.00 93.62 74 ASP A N 1
ATOM 542 C CA . ASP A 1 74 ? 12.995 11.866 -28.485 1.00 93.62 74 ASP A CA 1
ATOM 543 C C . ASP A 1 74 ? 13.423 10.860 -27.399 1.00 93.62 74 ASP A C 1
ATOM 545 O O . ASP A 1 74 ? 12.639 10.412 -26.548 1.00 93.62 74 ASP A O 1
ATOM 549 N N . GLU A 1 75 ? 14.707 10.497 -27.416 1.00 93.69 75 GLU A N 1
ATOM 550 C CA . GLU A 1 75 ? 15.262 9.521 -26.477 1.00 93.69 75 GLU A CA 1
ATOM 551 C C . GLU A 1 75 ? 15.120 9.981 -25.013 1.00 93.69 75 GLU A C 1
ATOM 553 O O . GLU A 1 75 ? 14.929 9.153 -24.120 1.00 93.69 75 GLU A O 1
ATOM 558 N N . GLY A 1 76 ? 15.151 11.293 -24.756 1.00 93.69 76 GLY A N 1
ATOM 559 C CA . GLY A 1 76 ? 14.964 11.877 -23.429 1.00 93.69 76 GLY A CA 1
ATOM 560 C C . GLY A 1 76 ? 13.552 11.651 -22.892 1.00 93.69 76 GLY A C 1
ATOM 561 O O . GLY A 1 76 ? 13.394 11.149 -21.775 1.00 93.69 76 GLY A O 1
ATOM 562 N N . SER A 1 77 ? 12.529 11.928 -23.701 1.00 91.06 77 SER A N 1
ATOM 563 C CA . SER A 1 77 ? 11.125 11.654 -23.363 1.00 91.06 77 SER A CA 1
ATOM 564 C C . SER A 1 77 ? 10.872 10.162 -23.133 1.00 91.06 77 SER A C 1
ATOM 566 O O . SER A 1 77 ? 10.262 9.771 -22.133 1.00 91.06 77 SER A O 1
ATOM 568 N N . THR A 1 78 ? 11.416 9.305 -24.002 1.00 93.12 78 THR A N 1
ATOM 569 C CA . THR A 1 78 ? 11.316 7.843 -23.854 1.00 93.12 78 THR A CA 1
ATOM 570 C C . THR A 1 78 ? 11.985 7.360 -22.565 1.00 93.12 78 THR A C 1
ATOM 572 O O . THR A 1 78 ? 11.448 6.510 -21.845 1.00 93.12 78 THR A O 1
ATOM 575 N N . ARG A 1 79 ? 13.147 7.928 -22.225 1.00 94.06 79 ARG A N 1
ATOM 576 C CA . ARG A 1 79 ? 13.868 7.645 -20.980 1.00 94.06 79 ARG A CA 1
ATOM 577 C C . ARG A 1 79 ? 13.073 8.092 -19.754 1.00 94.06 79 ARG A C 1
ATOM 579 O O . ARG A 1 79 ? 13.012 7.335 -18.790 1.00 94.06 79 ARG A O 1
ATOM 586 N N . ALA A 1 80 ? 12.426 9.255 -19.790 1.00 92.19 80 ALA A N 1
ATOM 587 C CA . ALA A 1 80 ? 11.613 9.756 -18.681 1.00 92.19 80 ALA A CA 1
ATOM 588 C C . ALA A 1 80 ? 10.399 8.856 -18.394 1.00 92.19 80 ALA A C 1
ATOM 590 O O . ALA A 1 80 ? 10.171 8.481 -17.242 1.00 92.19 80 ALA A O 1
ATOM 591 N N . VAL A 1 81 ? 9.661 8.433 -19.431 1.00 91.00 81 VAL A N 1
ATOM 592 C CA . VAL A 1 81 ? 8.532 7.494 -19.270 1.00 91.00 81 VAL A CA 1
ATOM 593 C C . VAL A 1 81 ? 9.014 6.166 -18.693 1.00 91.00 81 VAL A C 1
ATOM 595 O O . VAL A 1 81 ? 8.402 5.622 -17.773 1.00 91.00 81 VAL A O 1
ATOM 598 N N . ARG A 1 82 ? 10.158 5.668 -19.166 1.00 94.56 82 ARG A N 1
ATOM 599 C CA . ARG A 1 82 ? 10.757 4.445 -18.633 1.00 94.56 82 ARG A CA 1
ATOM 600 C C . ARG A 1 82 ? 11.132 4.572 -17.159 1.00 94.56 82 ARG A C 1
ATOM 602 O O . ARG A 1 82 ? 10.781 3.699 -16.372 1.00 94.56 82 ARG A O 1
ATOM 609 N N . GLN A 1 83 ? 11.814 5.648 -16.775 1.00 91.50 83 GLN A N 1
ATOM 610 C CA . GLN A 1 83 ? 12.182 5.902 -15.381 1.00 91.50 83 GLN A CA 1
ATOM 611 C C . GLN A 1 83 ? 10.947 6.024 -14.489 1.00 91.50 83 GLN A C 1
ATOM 613 O O . GLN A 1 83 ? 10.952 5.523 -13.368 1.00 91.50 83 GLN A O 1
ATOM 618 N N . MET A 1 84 ? 9.870 6.624 -14.999 1.00 90.56 84 MET A N 1
ATOM 619 C CA . MET A 1 84 ? 8.591 6.684 -14.301 1.00 90.56 84 MET A CA 1
ATOM 620 C C . MET A 1 84 ? 8.004 5.283 -14.077 1.00 90.56 84 MET A C 1
ATOM 622 O O . MET A 1 84 ? 7.580 4.984 -12.963 1.00 90.56 84 MET A O 1
ATOM 626 N N . LEU A 1 85 ? 8.000 4.416 -15.095 1.00 87.88 85 LEU A N 1
ATOM 627 C CA . LEU A 1 85 ? 7.520 3.035 -14.966 1.00 87.88 85 LEU A CA 1
ATOM 628 C C . LEU A 1 85 ? 8.390 2.217 -13.999 1.00 87.88 85 LEU A C 1
ATOM 630 O O . LEU A 1 85 ? 7.854 1.520 -13.140 1.00 87.88 85 LEU A O 1
ATOM 634 N N . ILE A 1 86 ? 9.719 2.340 -14.081 1.00 88.00 86 ILE A N 1
ATOM 635 C CA . ILE A 1 86 ? 10.649 1.645 -13.176 1.00 88.00 86 ILE A CA 1
ATOM 636 C C . ILE A 1 86 ? 10.507 2.160 -11.740 1.00 88.00 86 ILE A C 1
ATOM 638 O O . ILE A 1 86 ? 10.483 1.366 -10.806 1.00 88.00 86 ILE A O 1
ATOM 642 N N . GLY A 1 87 ? 10.334 3.468 -11.544 1.00 84.25 87 GLY A N 1
ATOM 643 C CA . GLY A 1 87 ? 10.139 4.077 -10.224 1.00 84.25 87 GLY A CA 1
ATOM 644 C C . GLY A 1 87 ? 8.844 3.657 -9.520 1.00 84.25 87 GLY A C 1
ATOM 645 O O . GLY A 1 87 ? 8.693 3.895 -8.323 1.00 84.25 87 GLY A O 1
ATOM 646 N N . ARG A 1 88 ? 7.907 3.023 -10.237 1.00 83.00 88 ARG A N 1
ATOM 647 C CA . ARG A 1 88 ? 6.701 2.416 -9.652 1.00 83.00 88 ARG A CA 1
ATOM 648 C C . ARG A 1 88 ? 6.940 1.008 -9.118 1.00 83.00 88 ARG A C 1
ATOM 650 O O . ARG A 1 88 ? 6.144 0.539 -8.307 1.00 83.00 88 ARG A O 1
ATOM 657 N N . ILE A 1 89 ? 8.015 0.346 -9.539 1.00 83.31 89 ILE A N 1
ATOM 658 C CA . ILE A 1 89 ? 8.433 -0.926 -8.957 1.00 83.31 89 ILE A CA 1
ATOM 659 C C . ILE A 1 89 ? 8.961 -0.633 -7.550 1.00 83.31 89 ILE A C 1
ATOM 661 O O . ILE A 1 89 ? 9.710 0.320 -7.338 1.00 83.31 89 ILE A O 1
ATOM 665 N N . SER A 1 90 ? 8.551 -1.443 -6.571 1.00 79.31 90 SER A N 1
ATOM 666 C CA . SER A 1 90 ? 9.038 -1.311 -5.196 1.00 79.31 90 SER A CA 1
ATOM 667 C C . SER A 1 90 ? 10.568 -1.321 -5.169 1.00 79.31 90 SER A C 1
ATOM 669 O O . SER A 1 90 ? 11.190 -2.200 -5.762 1.00 79.31 90 SER A O 1
ATOM 671 N N . VAL A 1 91 ? 11.176 -0.385 -4.432 1.00 73.88 91 VAL A N 1
ATOM 672 C CA . VAL A 1 91 ? 12.640 -0.293 -4.265 1.00 73.88 91 VAL A CA 1
ATOM 673 C C . VAL A 1 91 ? 13.230 -1.617 -3.770 1.00 73.88 91 VAL A C 1
ATOM 675 O O . VAL A 1 91 ? 14.337 -1.982 -4.159 1.00 73.88 91 VAL A O 1
ATOM 678 N N . VAL A 1 92 ? 12.477 -2.356 -2.950 1.00 67.38 92 VAL A N 1
ATOM 679 C CA . VAL A 1 92 ? 12.864 -3.685 -2.461 1.00 67.38 92 VAL A CA 1
ATOM 680 C C . VAL A 1 92 ? 12.965 -4.679 -3.617 1.00 67.38 92 VAL A C 1
ATOM 682 O O . VAL A 1 92 ? 13.997 -5.322 -3.768 1.00 67.38 92 VAL A O 1
ATOM 685 N N . VAL A 1 93 ? 11.935 -4.745 -4.466 1.00 75.62 93 VAL A N 1
ATOM 686 C CA . VAL A 1 93 ? 11.884 -5.644 -5.632 1.00 75.62 93 VAL A CA 1
ATOM 687 C C . VAL A 1 93 ? 12.976 -5.281 -6.636 1.00 75.62 93 VAL A C 1
ATOM 689 O O . VAL A 1 93 ? 13.669 -6.155 -7.150 1.00 75.62 93 VAL A O 1
ATOM 692 N N . SER A 1 94 ? 13.182 -3.984 -6.880 1.00 83.50 94 SER A N 1
ATOM 693 C CA . SER A 1 94 ? 14.243 -3.512 -7.769 1.00 83.50 94 SER A CA 1
ATOM 694 C C . SER A 1 94 ? 15.629 -3.890 -7.249 1.00 83.50 94 SER A C 1
ATOM 696 O O . SER A 1 94 ? 16.467 -4.336 -8.025 1.00 83.50 94 SER A O 1
ATOM 698 N N . ARG A 1 95 ? 15.875 -3.775 -5.937 1.00 81.56 95 ARG A N 1
ATOM 699 C CA . ARG A 1 95 ? 17.148 -4.185 -5.326 1.00 81.56 95 ARG A CA 1
ATOM 700 C C . ARG A 1 95 ? 17.345 -5.701 -5.381 1.00 81.56 95 ARG A C 1
ATOM 702 O O . ARG A 1 95 ? 18.442 -6.142 -5.700 1.00 81.56 95 ARG A O 1
ATOM 709 N N . GLU A 1 96 ? 16.300 -6.474 -5.099 1.00 78.81 96 GLU A N 1
ATOM 710 C CA . GLU A 1 96 ? 16.330 -7.942 -5.123 1.00 78.81 96 GLU A CA 1
ATOM 711 C C . GLU A 1 96 ? 16.659 -8.487 -6.518 1.00 78.81 96 GLU A C 1
ATOM 713 O O . GLU A 1 96 ? 17.502 -9.368 -6.661 1.00 78.81 96 GLU A O 1
ATOM 718 N N . LEU A 1 97 ? 16.043 -7.924 -7.559 1.00 85.31 97 LEU A N 1
ATOM 719 C CA . LEU A 1 97 ? 16.267 -8.342 -8.945 1.00 85.31 97 LEU A CA 1
ATOM 720 C C . LEU A 1 97 ? 17.458 -7.641 -9.620 1.00 85.31 97 LEU A C 1
ATOM 722 O O . LEU A 1 97 ? 17.737 -7.881 -10.800 1.00 85.31 97 LEU A O 1
ATOM 726 N N . GLY A 1 98 ? 18.139 -6.739 -8.908 1.00 93.19 98 GLY A N 1
ATOM 727 C CA . GLY A 1 98 ? 19.216 -5.915 -9.456 1.00 93.19 98 GLY A CA 1
ATOM 728 C C . GLY A 1 98 ? 18.773 -5.033 -10.629 1.00 93.19 98 GLY A C 1
ATOM 729 O O . GLY A 1 98 ? 19.548 -4.850 -11.567 1.00 93.19 98 GLY A O 1
ATOM 730 N N . ILE A 1 99 ? 17.528 -4.547 -10.606 1.00 92.38 99 ILE A N 1
ATOM 731 C CA . ILE A 1 99 ? 16.962 -3.653 -11.621 1.00 92.38 99 ILE A CA 1
ATOM 732 C C . ILE A 1 99 ? 17.502 -2.240 -11.403 1.00 92.38 99 ILE A C 1
ATOM 734 O O . ILE A 1 99 ? 17.300 -1.638 -10.344 1.00 92.38 99 ILE A O 1
ATOM 738 N N . SER A 1 100 ? 18.153 -1.691 -12.428 1.00 95.00 100 SER A N 1
ATOM 739 C CA . SER A 1 100 ? 18.602 -0.295 -12.429 1.00 95.00 100 SER A CA 1
ATOM 740 C C . SER A 1 100 ? 17.532 0.634 -13.005 1.00 95.00 100 SER A C 1
ATOM 742 O O . SER A 1 100 ? 16.833 0.291 -13.954 1.00 95.00 100 SER A O 1
ATOM 744 N N . VAL A 1 101 ? 17.465 1.872 -12.507 1.00 92.50 101 VAL A N 1
ATOM 745 C CA . VAL A 1 101 ? 16.600 2.940 -13.052 1.00 92.50 101 VAL A CA 1
ATOM 746 C C . VAL A 1 101 ? 16.946 3.281 -14.511 1.00 92.50 101 VAL A C 1
ATOM 748 O O . VAL A 1 101 ? 16.110 3.791 -15.254 1.00 92.50 101 VAL A O 1
ATOM 751 N N . THR A 1 102 ? 18.175 2.992 -14.941 1.00 94.25 102 THR A N 1
ATOM 752 C CA . THR A 1 102 ? 18.653 3.224 -16.313 1.00 94.25 102 THR A CA 1
ATOM 753 C C . THR A 1 102 ? 18.434 2.039 -17.254 1.00 94.25 102 THR A C 1
ATOM 755 O O . THR A 1 102 ? 18.719 2.145 -18.448 1.00 94.25 102 THR A O 1
ATOM 758 N N . GLU A 1 103 ? 17.942 0.910 -16.745 1.00 95.44 103 GLU A N 1
ATOM 759 C CA . GLU A 1 103 ? 17.810 -0.326 -17.511 1.00 95.44 103 GLU A CA 1
ATOM 760 C C . GLU A 1 103 ? 16.740 -0.209 -18.610 1.00 95.44 103 GLU A C 1
ATOM 762 O O . GLU A 1 103 ? 15.807 0.587 -18.514 1.00 95.44 103 GLU A O 1
ATOM 767 N N . GLN A 1 104 ? 16.890 -0.965 -19.702 1.00 95.94 104 GLN A N 1
ATOM 768 C CA . GLN A 1 104 ? 15.896 -1.012 -20.783 1.00 95.94 104 GLN A CA 1
ATOM 769 C C . GLN A 1 104 ? 14.619 -1.713 -20.300 1.00 95.94 104 GLN A C 1
ATOM 771 O O . GLN A 1 104 ? 14.700 -2.705 -19.577 1.00 95.94 104 GLN A O 1
ATOM 776 N N . TRP A 1 105 ? 13.442 -1.230 -20.719 1.00 94.25 105 TRP A N 1
ATOM 777 C CA . TRP A 1 105 ? 12.156 -1.761 -20.239 1.00 94.25 105 TRP A CA 1
ATOM 778 C C . TRP A 1 105 ? 12.017 -3.270 -20.478 1.00 94.25 105 TRP A C 1
ATOM 780 O O . TRP A 1 105 ? 11.600 -3.990 -19.577 1.00 94.25 105 TRP A O 1
ATOM 790 N N . ASP A 1 106 ? 12.450 -3.777 -21.632 1.00 94.25 106 ASP A N 1
ATOM 791 C CA . ASP A 1 106 ? 12.367 -5.211 -21.938 1.00 94.25 106 ASP A CA 1
ATOM 792 C C . ASP A 1 106 ? 13.227 -6.070 -21.005 1.00 94.25 106 ASP A C 1
ATOM 794 O O . ASP A 1 106 ? 12.815 -7.162 -20.610 1.00 94.25 106 ASP A O 1
ATOM 798 N N . ALA A 1 107 ? 14.391 -5.563 -20.589 1.00 95.00 107 ALA A N 1
ATOM 799 C CA . ALA A 1 107 ? 15.236 -6.232 -19.606 1.00 95.00 107 ALA A CA 1
ATOM 800 C C . ALA A 1 107 ? 14.576 -6.234 -18.217 1.00 95.00 107 ALA A C 1
ATOM 802 O O . ALA A 1 107 ? 14.571 -7.265 -17.543 1.00 95.00 107 ALA A O 1
ATOM 803 N N . VAL A 1 108 ? 13.921 -5.134 -17.832 1.00 91.44 108 VAL A N 1
ATOM 804 C CA . VAL A 1 108 ? 13.122 -5.053 -16.597 1.00 91.44 108 VAL A CA 1
ATOM 805 C C . VAL A 1 108 ? 11.968 -6.059 -16.621 1.00 91.44 108 VAL A C 1
ATOM 807 O O . VAL A 1 108 ? 11.800 -6.830 -15.676 1.00 91.44 108 VAL A O 1
ATOM 810 N N . VAL A 1 109 ? 11.206 -6.115 -17.719 1.00 91.06 109 VAL A N 1
ATOM 811 C CA . VAL A 1 109 ? 10.105 -7.073 -17.907 1.00 91.06 109 VAL A CA 1
ATOM 812 C C . VAL A 1 109 ? 10.620 -8.507 -17.839 1.00 91.06 109 VAL A C 1
ATOM 814 O O . VAL A 1 109 ? 9.998 -9.345 -17.187 1.00 91.06 109 VAL A O 1
ATOM 817 N N . LYS A 1 110 ? 11.752 -8.800 -18.488 1.00 93.25 110 LYS A N 1
ATOM 818 C CA . LYS A 1 110 ? 12.376 -10.125 -18.470 1.00 93.25 110 LYS A CA 1
ATOM 819 C C . LYS A 1 110 ? 12.770 -10.534 -17.052 1.00 93.25 110 LYS A C 1
ATOM 821 O O . LYS A 1 110 ? 12.338 -11.593 -16.614 1.00 93.25 110 LYS A O 1
ATOM 826 N N . ARG A 1 111 ? 13.478 -9.684 -16.301 1.00 90.75 111 ARG A N 1
ATOM 827 C CA . ARG A 1 111 ? 13.864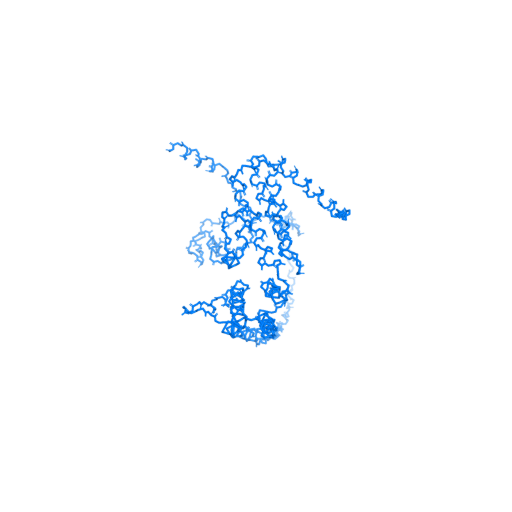 -9.977 -14.907 1.00 90.75 111 ARG A CA 1
ATOM 828 C C . ARG A 1 111 ? 12.664 -10.150 -13.989 1.00 90.75 111 ARG A C 1
ATOM 830 O O . ARG A 1 111 ? 12.661 -11.045 -13.153 1.00 90.75 111 ARG A O 1
ATOM 837 N N . LEU A 1 112 ? 11.623 -9.335 -14.158 1.00 86.50 112 LEU A N 1
ATOM 838 C CA . LEU A 1 112 ? 10.379 -9.501 -13.408 1.00 86.50 112 LEU A CA 1
ATOM 839 C C . LEU A 1 112 ? 9.693 -10.826 -13.765 1.00 86.50 112 LEU A C 1
ATOM 841 O O . LEU A 1 112 ? 9.218 -11.525 -12.878 1.00 86.50 112 LEU A O 1
ATOM 845 N N . LYS A 1 113 ? 9.681 -11.236 -15.037 1.00 86.56 113 LYS A N 1
ATOM 846 C CA . LYS A 1 113 ? 9.148 -12.545 -15.452 1.00 86.56 113 LYS A CA 1
ATOM 847 C C . LYS A 1 113 ? 10.024 -13.720 -15.009 1.00 86.56 113 LYS A C 1
ATOM 849 O O . LYS A 1 113 ? 9.490 -14.775 -14.704 1.00 86.56 113 LYS A O 1
ATOM 854 N N . GLU A 1 114 ? 11.335 -13.577 -14.937 1.00 86.00 114 GLU A N 1
ATOM 855 C CA . GLU A 1 114 ? 12.218 -14.649 -14.469 1.00 86.00 114 GLU A CA 1
ATOM 856 C C . GLU A 1 114 ? 12.163 -14.778 -12.942 1.00 86.00 114 GLU A C 1
ATOM 858 O O . GLU A 1 114 ? 11.955 -15.875 -12.428 1.00 86.00 114 GLU A O 1
ATOM 863 N N . GLY A 1 115 ? 12.236 -13.657 -12.220 1.00 81.44 115 GLY A N 1
ATOM 864 C CA . GLY A 1 115 ? 12.163 -13.623 -10.759 1.00 81.44 115 GLY A CA 1
ATOM 865 C C . GLY A 1 115 ? 10.772 -13.931 -10.202 1.00 81.44 115 GLY A C 1
ATOM 866 O O . GLY A 1 115 ? 10.654 -14.614 -9.189 1.00 81.44 115 GLY A O 1
ATOM 867 N N . TYR A 1 116 ? 9.712 -13.473 -10.878 1.00 74.94 116 TYR A N 1
ATOM 868 C CA . TYR A 1 116 ? 8.327 -13.593 -10.399 1.00 74.94 116 TYR A CA 1
ATOM 869 C C . TYR A 1 116 ? 7.389 -14.340 -11.353 1.00 74.94 116 TYR A C 1
ATOM 871 O O . TYR A 1 116 ? 6.386 -14.893 -10.910 1.00 74.94 116 TYR A O 1
ATOM 879 N N . GLY A 1 117 ? 7.678 -14.427 -12.650 1.00 64.25 117 GLY A N 1
ATOM 880 C CA . GLY A 1 117 ? 6.927 -15.307 -13.566 1.00 64.25 117 GLY A CA 1
ATOM 881 C C . GLY A 1 117 ? 7.240 -16.792 -13.342 1.00 64.25 117 GLY A C 1
ATOM 882 O O . GLY A 1 117 ? 6.417 -17.648 -13.666 1.00 64.25 117 GLY A O 1
ATOM 883 N N . GLY A 1 118 ? 8.360 -17.090 -12.674 1.00 55.25 118 GLY A N 1
ATOM 884 C CA . GLY A 1 118 ? 8.656 -18.381 -12.058 1.00 55.25 118 GLY A CA 1
ATOM 885 C C . GLY A 1 118 ? 7.944 -18.639 -10.723 1.00 55.25 118 GLY A C 1
ATOM 886 O O . GLY A 1 118 ? 8.097 -19.737 -10.189 1.00 55.25 118 GLY A O 1
ATOM 887 N N . ALA A 1 119 ? 7.145 -17.697 -10.188 1.00 51.34 119 ALA A N 1
ATOM 888 C CA . ALA A 1 119 ? 6.361 -17.871 -8.958 1.00 51.34 119 ALA A CA 1
ATOM 889 C C . ALA A 1 119 ? 5.209 -18.876 -9.168 1.00 51.34 119 ALA A C 1
ATOM 891 O O . ALA A 1 119 ? 4.014 -18.557 -9.196 1.00 51.34 119 ALA A O 1
ATOM 892 N N . ARG A 1 120 ? 5.596 -20.139 -9.347 1.00 48.91 120 ARG A N 1
ATOM 893 C CA . ARG A 1 120 ? 4.795 -21.338 -9.122 1.00 48.91 120 ARG A CA 1
ATOM 894 C C . ARG A 1 120 ? 4.687 -21.646 -7.630 1.00 48.91 120 ARG A C 1
ATOM 896 O O . ARG A 1 120 ? 3.784 -22.379 -7.246 1.00 48.91 120 ARG A O 1
ATOM 903 N N . LYS A 1 121 ? 5.544 -21.068 -6.776 1.00 59.09 121 LYS A N 1
ATOM 904 C CA . LYS A 1 121 ? 5.399 -21.216 -5.328 1.00 59.09 121 LYS A CA 1
ATOM 905 C C . LYS A 1 121 ? 4.248 -20.323 -4.859 1.00 59.09 121 LYS A C 1
ATOM 907 O O . LYS A 1 121 ? 4.325 -19.095 -4.892 1.00 59.09 121 LYS A O 1
ATOM 912 N N . SER A 1 122 ? 3.147 -20.968 -4.479 1.00 66.25 122 SER A N 1
ATOM 913 C CA . SER A 1 122 ? 1.874 -20.353 -4.082 1.00 66.25 122 SER A CA 1
ATOM 914 C C . SER A 1 122 ? 2.026 -19.240 -3.037 1.00 66.25 122 SER A C 1
ATOM 916 O O . SER A 1 122 ? 1.199 -18.328 -3.004 1.00 66.25 122 SER A O 1
ATOM 918 N N . TYR A 1 123 ? 3.078 -19.283 -2.214 1.00 70.56 123 TYR A N 1
ATOM 919 C CA . TYR A 1 123 ? 3.314 -18.307 -1.158 1.00 70.56 123 TYR A CA 1
ATOM 920 C C . TYR A 1 123 ? 3.784 -16.943 -1.680 1.00 70.56 123 TYR A C 1
ATOM 922 O O . TYR A 1 123 ? 3.315 -15.938 -1.170 1.00 70.56 123 TYR A O 1
ATOM 930 N N . GLN A 1 124 ? 4.626 -16.854 -2.721 1.00 69.25 124 GLN A N 1
ATOM 931 C CA . GLN A 1 124 ? 5.090 -15.549 -3.232 1.00 69.25 124 GLN A CA 1
ATOM 932 C C . GLN A 1 124 ? 3.920 -14.720 -3.773 1.00 69.25 124 GLN A C 1
ATOM 934 O O . GLN A 1 124 ? 3.825 -13.524 -3.511 1.00 69.25 124 GLN A O 1
ATOM 939 N N . ARG A 1 125 ? 2.971 -15.373 -4.461 1.00 73.94 125 ARG A N 1
ATOM 940 C CA . ARG A 1 125 ? 1.720 -14.727 -4.891 1.00 73.94 125 ARG A CA 1
ATOM 941 C C . ARG A 1 125 ? 0.876 -14.276 -3.711 1.00 73.94 125 ARG A C 1
ATOM 943 O O . ARG A 1 125 ? 0.296 -13.205 -3.779 1.00 73.94 125 ARG A O 1
ATOM 950 N N . GLN A 1 126 ? 0.808 -15.078 -2.652 1.00 76.56 126 GLN A N 1
ATOM 951 C CA . GLN A 1 126 ? 0.066 -14.721 -1.448 1.00 76.56 126 GLN A CA 1
ATOM 952 C C . GLN A 1 126 ? 0.727 -13.548 -0.714 1.00 76.56 126 GLN A C 1
ATOM 954 O O . GLN A 1 126 ? 0.012 -12.645 -0.303 1.00 76.56 126 GLN A O 1
ATOM 959 N N . VAL A 1 127 ? 2.062 -13.493 -0.624 1.00 72.88 127 VAL A N 1
ATOM 960 C CA . VAL A 1 127 ? 2.790 -12.349 -0.044 1.00 72.88 127 VAL A CA 1
ATOM 961 C C . VAL A 1 127 ? 2.501 -11.083 -0.846 1.00 72.88 127 VAL A C 1
ATOM 963 O O . VAL A 1 127 ? 2.133 -10.064 -0.273 1.00 72.88 127 VAL A O 1
ATOM 966 N N . VAL A 1 128 ? 2.601 -11.149 -2.177 1.00 72.81 128 VAL A N 1
ATOM 967 C CA . VAL A 1 128 ? 2.280 -10.010 -3.051 1.00 72.81 128 VAL A CA 1
ATOM 968 C C . VAL A 1 128 ? 0.807 -9.618 -2.939 1.00 72.81 128 VAL A C 1
ATOM 970 O O . VAL A 1 128 ? 0.511 -8.433 -2.850 1.00 72.81 128 VAL A O 1
ATOM 973 N N . SER A 1 129 ? -0.112 -10.587 -2.895 1.00 79.19 129 SER A N 1
ATOM 974 C CA . SER A 1 129 ? -1.538 -10.329 -2.672 1.00 79.19 129 SER A CA 1
ATOM 975 C C . SER A 1 129 ? -1.740 -9.568 -1.371 1.00 79.19 129 SER A C 1
ATOM 977 O O . SER A 1 129 ? -2.334 -8.505 -1.389 1.00 79.19 129 SER A O 1
ATOM 979 N N . LEU A 1 130 ? -1.148 -10.038 -0.276 1.00 78.62 130 LEU A N 1
ATOM 980 C CA . LEU A 1 130 ? -1.259 -9.434 1.046 1.00 78.62 130 LEU A CA 1
ATOM 981 C C . LEU A 1 130 ? -0.690 -8.004 1.087 1.00 78.62 130 LEU A C 1
ATOM 983 O O . LEU A 1 130 ? -1.276 -7.108 1.690 1.00 78.62 130 LEU A O 1
ATOM 987 N N . ILE A 1 131 ? 0.411 -7.746 0.375 1.00 70.81 131 ILE A N 1
ATOM 988 C CA . ILE A 1 131 ? 0.984 -6.395 0.221 1.00 70.81 131 ILE A CA 1
ATOM 989 C C . ILE A 1 131 ? 0.063 -5.459 -0.574 1.00 70.81 131 ILE A C 1
ATOM 991 O O . ILE A 1 131 ? 0.168 -4.240 -0.433 1.00 70.81 131 ILE A O 1
ATOM 995 N N . LEU A 1 132 ? -0.815 -5.998 -1.421 1.00 74.06 132 LEU A N 1
ATOM 996 C CA . LEU A 1 132 ? -1.668 -5.211 -2.309 1.00 74.06 132 LEU A CA 1
ATOM 997 C C . LEU A 1 132 ? -3.111 -5.094 -1.799 1.00 74.06 132 LEU A C 1
ATOM 999 O O . LEU A 1 132 ? -3.724 -4.046 -2.005 1.00 74.06 132 LEU A O 1
ATOM 1003 N N . THR A 1 133 ? -3.622 -6.074 -1.051 1.00 80.06 133 THR A N 1
ATOM 1004 C CA . THR A 1 133 ? -4.965 -6.080 -0.448 1.00 80.06 133 THR A CA 1
ATOM 1005 C C . THR A 1 133 ? -5.087 -4.935 0.549 1.00 80.06 133 THR A C 1
ATOM 1007 O O . THR A 1 133 ? -4.518 -4.984 1.633 1.00 80.06 133 THR A O 1
ATOM 1010 N N . GLY A 1 134 ? -5.713 -3.833 0.140 1.00 80.56 134 GLY A N 1
ATOM 1011 C CA . GLY A 1 134 ? -5.891 -2.659 0.996 1.00 80.56 134 GLY A CA 1
ATOM 1012 C C . GLY A 1 134 ? -7.024 -2.827 1.982 1.00 80.56 134 GLY A C 1
ATOM 1013 O O . GLY A 1 134 ? -7.851 -3.727 1.843 1.00 80.56 134 GLY A O 1
ATOM 1014 N N . ARG A 1 135 ? -7.084 -1.912 2.953 1.00 86.50 135 ARG A N 1
ATOM 1015 C CA . ARG A 1 135 ? -8.225 -1.827 3.863 1.00 86.50 135 ARG A CA 1
ATOM 1016 C C . ARG A 1 135 ? -9.522 -1.741 3.063 1.00 86.50 135 ARG A C 1
ATOM 1018 O O . ARG A 1 135 ? -9.677 -0.876 2.194 1.00 86.50 135 ARG A O 1
ATOM 1025 N N . SER A 1 136 ? -10.462 -2.627 3.370 1.00 85.12 136 SER A N 1
ATOM 1026 C CA . SER A 1 136 ? -11.745 -2.652 2.674 1.00 85.12 136 SER A CA 1
ATOM 1027 C C . SER A 1 136 ? -12.611 -1.456 3.093 1.00 85.12 136 SER A C 1
ATOM 1029 O O . SER A 1 136 ? -12.496 -0.917 4.200 1.00 85.12 136 SER A O 1
ATOM 1031 N N . LYS A 1 137 ? -13.481 -0.976 2.192 1.00 86.00 137 LYS A N 1
ATOM 1032 C CA . LYS A 1 137 ? -14.363 0.162 2.497 1.00 86.00 137 LYS A CA 1
ATOM 1033 C C . LYS A 1 137 ? -15.322 -0.225 3.627 1.00 86.00 137 LYS A C 1
ATOM 1035 O O . LYS A 1 137 ? -16.204 -1.049 3.421 1.00 86.00 137 LYS A O 1
ATOM 1040 N N . GLY A 1 138 ? -15.177 0.416 4.786 1.00 86.69 138 GLY A N 1
ATOM 1041 C CA . GLY A 1 138 ? -16.049 0.213 5.950 1.00 86.69 138 GLY A CA 1
ATOM 1042 C C . GLY A 1 138 ? -15.451 -0.648 7.064 1.00 86.69 138 GLY A C 1
ATOM 1043 O O . GLY A 1 138 ? -16.000 -0.667 8.160 1.00 86.69 138 GLY A O 1
ATOM 1044 N N . GLU A 1 139 ? -14.308 -1.293 6.836 1.00 86.94 139 GLU A N 1
ATOM 1045 C CA . GLU A 1 139 ? -13.561 -1.983 7.892 1.00 86.94 139 GLU A CA 1
ATOM 1046 C C . GLU A 1 139 ? -13.080 -0.973 8.935 1.00 86.94 139 GLU A C 1
ATOM 1048 O O . GLU A 1 139 ? -12.620 0.107 8.559 1.00 86.94 139 GLU A O 1
ATOM 1053 N N . SER A 1 140 ? -13.203 -1.262 10.233 1.00 84.69 140 SER A N 1
ATOM 1054 C CA . SER A 1 140 ? -12.719 -0.353 11.280 1.00 84.69 140 SER A CA 1
ATOM 1055 C C . SER A 1 140 ? -11.182 -0.284 11.273 1.00 84.69 140 SER A C 1
ATOM 1057 O O . SER A 1 140 ? -10.530 -1.222 10.808 1.00 84.69 140 SER A O 1
ATOM 1059 N N . PRO A 1 141 ? -10.571 0.819 11.752 1.00 79.81 141 PRO A N 1
ATOM 1060 C CA . PRO A 1 141 ? -9.114 0.927 11.835 1.00 79.81 141 PRO A CA 1
ATOM 1061 C C . PRO A 1 141 ? -8.459 -0.240 12.587 1.00 79.81 141 PRO A C 1
ATOM 1063 O O . PRO A 1 141 ? -7.417 -0.698 12.140 1.00 79.81 141 PRO A O 1
ATOM 1066 N N . GLY A 1 142 ? -9.092 -0.766 13.638 1.00 81.00 142 GLY A N 1
ATOM 1067 C CA . GLY A 1 142 ? -8.599 -1.900 14.421 1.00 81.00 142 GLY A CA 1
ATOM 1068 C C . GLY A 1 142 ? -8.884 -3.280 13.829 1.00 81.00 142 GLY A C 1
ATOM 1069 O O . GLY A 1 142 ? -8.134 -4.213 14.102 1.00 81.00 142 GLY A O 1
ATOM 1070 N N . ALA A 1 143 ? -9.903 -3.431 12.974 1.00 86.06 143 ALA A N 1
ATOM 1071 C CA . ALA A 1 143 ? -10.167 -4.704 12.292 1.00 86.06 143 ALA A CA 1
ATOM 1072 C C . ALA A 1 143 ? -9.123 -5.006 11.203 1.00 86.06 143 ALA A C 1
ATOM 1074 O O . ALA A 1 143 ? -8.741 -6.159 11.008 1.00 86.06 143 ALA A O 1
ATOM 1075 N N . TYR A 1 144 ? -8.610 -3.969 10.534 1.00 85.62 144 TYR A N 1
ATOM 1076 C CA . TYR A 1 144 ? -7.661 -4.132 9.433 1.00 85.62 144 TYR A CA 1
ATOM 1077 C C . TYR A 1 144 ? -6.314 -4.767 9.847 1.00 85.62 144 TYR A C 1
ATOM 1079 O O . TYR A 1 144 ? -5.913 -5.742 9.212 1.00 85.62 144 TYR A O 1
ATOM 1087 N N . PRO A 1 145 ? -5.622 -4.319 10.916 1.00 81.38 145 PRO A N 1
ATOM 1088 C CA . PRO A 1 145 ? -4.417 -4.980 11.414 1.00 81.38 145 PRO A CA 1
ATOM 1089 C C . PRO A 1 145 ? -4.650 -6.442 11.789 1.00 81.38 145 PRO A C 1
ATOM 1091 O O . PRO A 1 145 ? -3.809 -7.274 11.474 1.00 81.38 145 PRO A O 1
ATOM 1094 N N . GLN A 1 146 ? -5.797 -6.769 12.395 1.00 84.56 146 GLN A N 1
ATOM 1095 C CA . GLN A 1 146 ? -6.143 -8.145 12.769 1.00 84.56 146 GLN A CA 1
ATOM 1096 C C . GLN A 1 146 ? -6.345 -9.031 11.535 1.00 84.56 146 GLN A C 1
ATOM 1098 O O . GLN A 1 146 ? -5.848 -10.156 11.481 1.00 84.56 146 GLN A O 1
ATOM 1103 N N . SER A 1 147 ? -7.039 -8.512 10.518 1.00 88.44 147 SER A N 1
ATOM 1104 C CA . SER A 1 147 ? -7.207 -9.187 9.228 1.00 88.44 147 SER A CA 1
ATOM 1105 C C . SER A 1 147 ? -5.852 -9.436 8.558 1.00 88.44 147 SER A C 1
ATOM 1107 O O . SER A 1 147 ? -5.558 -10.554 8.131 1.00 88.44 147 SER A O 1
ATOM 1109 N N . MET A 1 148 ? -4.981 -8.424 8.543 1.00 83.50 148 MET A N 1
ATOM 1110 C CA . MET A 1 148 ? -3.625 -8.528 8.004 1.00 83.50 148 MET A CA 1
ATOM 1111 C C . MET A 1 148 ? -2.770 -9.539 8.776 1.00 83.50 148 MET A C 1
ATOM 1113 O O . MET A 1 148 ? -2.118 -10.378 8.158 1.00 83.50 148 MET A O 1
ATOM 1117 N N . GLU A 1 149 ? -2.799 -9.513 10.107 1.00 84.44 149 GLU A N 1
ATOM 1118 C CA . GLU A 1 149 ? -2.082 -10.460 10.964 1.00 84.44 149 GLU A CA 1
ATOM 1119 C C . GLU A 1 149 ? -2.535 -11.903 10.710 1.00 84.44 149 GLU A C 1
ATOM 1121 O O . GLU A 1 149 ? -1.704 -12.796 10.532 1.00 84.44 149 GLU A O 1
ATOM 1126 N N . ALA A 1 150 ? -3.848 -12.135 10.618 1.00 87.12 150 ALA A N 1
ATOM 1127 C CA . ALA A 1 150 ? -4.401 -13.450 10.318 1.00 87.12 150 ALA A CA 1
ATOM 1128 C C . ALA A 1 150 ? -3.925 -13.965 8.952 1.00 87.12 150 ALA A C 1
ATOM 1130 O O . ALA A 1 150 ? -3.506 -15.120 8.834 1.00 87.12 150 ALA A O 1
ATOM 1131 N N . GLN A 1 151 ? -3.922 -13.110 7.925 1.00 85.75 151 GLN A N 1
ATOM 1132 C CA . GLN A 1 151 ? -3.429 -13.486 6.600 1.00 85.75 151 GLN A CA 1
ATOM 1133 C C . GLN A 1 151 ? -1.918 -13.769 6.603 1.00 85.75 151 GLN A C 1
ATOM 1135 O O . GLN A 1 151 ? -1.483 -14.734 5.971 1.00 85.75 151 GLN A O 1
ATOM 1140 N N . VAL A 1 152 ? -1.120 -12.989 7.344 1.00 84.38 152 VAL A N 1
ATOM 1141 C CA . VAL A 1 152 ? 0.322 -13.239 7.519 1.00 84.38 152 VAL A CA 1
ATOM 1142 C C . VAL A 1 152 ? 0.557 -14.567 8.200 1.00 84.38 152 VAL A C 1
ATOM 1144 O O . VAL A 1 152 ? 1.418 -15.317 7.752 1.00 84.38 152 VAL A O 1
ATOM 1147 N N . ARG A 1 153 ? -0.198 -14.878 9.256 1.00 86.25 153 ARG A N 1
ATOM 1148 C CA . ARG A 1 153 ? -0.067 -16.136 9.993 1.00 86.25 153 ARG A CA 1
ATOM 1149 C C . ARG A 1 153 ? -0.318 -17.332 9.079 1.00 86.25 153 ARG A C 1
ATOM 1151 O O . ARG A 1 153 ? 0.542 -18.197 8.976 1.00 86.25 153 ARG A O 1
ATOM 1158 N N . VAL A 1 154 ? -1.409 -17.308 8.308 1.00 87.31 154 VAL A N 1
ATOM 1159 C CA . VAL A 1 154 ? -1.713 -18.346 7.303 1.00 87.31 154 VAL A CA 1
ATOM 1160 C C . VAL A 1 154 ? -0.593 -18.478 6.265 1.00 87.31 154 VAL A C 1
ATOM 1162 O O . VAL A 1 154 ? -0.256 -19.582 5.835 1.00 87.31 154 VAL A O 1
ATOM 1165 N N . LEU A 1 155 ? -0.007 -17.358 5.843 1.00 83.50 155 LEU A N 1
ATOM 1166 C CA . LEU A 1 155 ? 1.140 -17.338 4.939 1.00 83.50 155 LEU A CA 1
ATOM 1167 C C . LEU A 1 155 ? 2.391 -17.949 5.571 1.00 83.50 155 LEU A C 1
ATOM 1169 O O . LEU A 1 155 ? 3.057 -18.750 4.922 1.00 83.50 155 LEU A O 1
ATOM 1173 N N . CYS A 1 156 ? 2.688 -17.600 6.822 1.00 82.50 156 CYS A N 1
ATOM 1174 C CA . CYS A 1 156 ? 3.802 -18.153 7.584 1.00 82.50 156 CYS A CA 1
ATOM 1175 C C . CYS A 1 156 ? 3.652 -19.667 7.720 1.00 82.50 156 CYS A C 1
ATOM 1177 O O . CYS A 1 156 ? 4.600 -20.385 7.426 1.00 82.50 156 CYS A O 1
ATOM 1179 N N . ASP A 1 157 ? 2.460 -20.155 8.065 1.00 85.31 157 ASP A N 1
ATOM 1180 C CA . ASP A 1 157 ? 2.186 -21.588 8.203 1.00 85.31 157 ASP A CA 1
ATOM 1181 C C . ASP A 1 157 ? 2.419 -22.329 6.881 1.00 85.31 157 ASP A C 1
ATOM 1183 O O . ASP A 1 157 ? 3.099 -23.354 6.845 1.00 85.31 157 ASP A O 1
ATOM 1187 N N . LYS A 1 158 ? 1.941 -21.771 5.761 1.00 83.75 158 LYS A N 1
ATOM 1188 C CA . LYS A 1 158 ? 2.171 -22.338 4.421 1.00 83.75 158 LYS A CA 1
ATOM 1189 C C . LYS A 1 158 ? 3.645 -22.330 4.020 1.00 83.75 158 LYS A C 1
ATOM 1191 O O . LYS A 1 158 ? 4.103 -23.261 3.366 1.00 83.75 158 LYS A O 1
ATOM 1196 N N . ILE A 1 159 ? 4.376 -21.280 4.386 1.00 79.19 159 ILE A N 1
ATOM 1197 C CA . ILE A 1 159 ? 5.811 -21.144 4.117 1.00 79.19 159 ILE A CA 1
ATOM 1198 C C . ILE A 1 159 ? 6.619 -22.132 4.976 1.00 79.19 159 ILE A C 1
ATOM 1200 O O . ILE A 1 159 ? 7.569 -22.738 4.489 1.00 79.19 159 ILE A O 1
ATOM 1204 N N . LEU A 1 160 ? 6.241 -22.333 6.239 1.00 80.75 160 LEU A N 1
ATOM 1205 C CA . LEU A 1 160 ? 6.900 -23.284 7.139 1.00 80.75 160 LEU A CA 1
ATOM 1206 C C . LEU A 1 160 ? 6.665 -24.741 6.725 1.00 80.75 160 LEU A C 1
ATOM 1208 O O . LEU A 1 160 ? 7.520 -25.587 6.976 1.00 80.75 160 LEU A O 1
ATOM 1212 N N . GLN A 1 161 ? 5.535 -25.028 6.075 1.00 82.62 161 GLN A N 1
ATOM 1213 C CA . GLN A 1 161 ? 5.230 -26.347 5.515 1.00 82.62 161 GLN A CA 1
ATOM 1214 C C . GLN A 1 161 ? 6.057 -26.684 4.265 1.00 82.62 161 GLN A C 1
ATOM 1216 O O . GLN A 1 161 ? 6.192 -27.858 3.928 1.00 82.62 161 GLN A O 1
ATOM 1221 N N . THR A 1 162 ? 6.626 -25.695 3.566 1.00 78.31 162 THR A N 1
ATOM 1222 C CA . THR A 1 162 ? 7.559 -25.967 2.465 1.00 78.31 162 THR A CA 1
ATOM 1223 C C . THR A 1 162 ? 8.954 -26.266 3.019 1.00 78.31 162 THR A C 1
ATOM 1225 O O . THR A 1 162 ? 9.615 -25.376 3.542 1.00 78.31 162 THR A O 1
ATOM 1228 N N . GLU A 1 163 ? 9.411 -27.519 2.906 1.00 69.12 163 GLU A N 1
ATOM 1229 C CA . GLU A 1 163 ? 10.722 -27.959 3.426 1.00 69.12 163 GLU A CA 1
ATOM 1230 C C . GLU A 1 163 ? 11.924 -27.296 2.731 1.00 69.12 163 GLU A C 1
ATOM 1232 O O . GLU A 1 163 ? 13.014 -27.216 3.302 1.00 69.12 163 GLU A O 1
ATOM 1237 N N . GLU A 1 164 ? 11.732 -26.778 1.516 1.00 60.69 164 GLU A N 1
ATOM 1238 C CA . GLU A 1 164 ? 12.775 -26.091 0.761 1.00 60.69 164 GLU A CA 1
ATOM 1239 C C . GLU A 1 164 ? 13.023 -24.678 1.316 1.00 60.69 164 GLU A C 1
ATOM 1241 O O . GLU A 1 164 ? 12.295 -23.731 1.017 1.00 60.69 164 GLU A O 1
ATOM 1246 N N . ASP A 1 165 ? 14.117 -24.551 2.071 1.00 70.50 165 ASP A N 1
ATOM 1247 C CA . ASP A 1 165 ? 14.756 -23.308 2.518 1.00 70.50 165 ASP A CA 1
ATOM 1248 C C . ASP A 1 165 ? 14.066 -22.545 3.665 1.00 70.50 165 ASP A C 1
ATOM 1250 O O . ASP A 1 165 ? 13.699 -21.375 3.524 1.00 70.50 165 ASP A O 1
ATOM 1254 N N . LYS A 1 166 ? 14.029 -23.147 4.865 1.00 76.38 166 LYS A N 1
ATOM 1255 C CA . LYS A 1 166 ? 13.625 -22.493 6.135 1.00 76.38 166 LYS A CA 1
ATOM 1256 C C . LYS A 1 166 ? 14.214 -21.085 6.335 1.00 76.38 166 LYS A C 1
ATOM 1258 O O . LYS A 1 166 ? 13.541 -20.205 6.863 1.00 76.38 166 LYS A O 1
ATOM 1263 N N . ILE A 1 167 ? 15.446 -20.853 5.878 1.00 76.94 167 ILE A N 1
ATOM 1264 C CA . ILE A 1 167 ? 16.117 -19.546 5.954 1.00 76.94 167 ILE A CA 1
ATOM 1265 C C . ILE A 1 167 ? 15.457 -18.525 5.012 1.00 76.94 167 ILE A C 1
ATOM 1267 O O . ILE A 1 167 ? 15.136 -17.412 5.428 1.00 76.94 167 ILE A O 1
ATOM 1271 N N . LYS A 1 168 ? 15.196 -18.892 3.749 1.00 75.00 168 LYS A N 1
ATOM 1272 C CA . LYS A 1 168 ? 14.515 -18.004 2.787 1.00 75.00 168 LYS A CA 1
ATOM 1273 C C . LYS A 1 168 ? 13.075 -17.734 3.215 1.00 75.00 168 LYS A C 1
ATOM 1275 O O . LYS A 1 168 ? 12.599 -16.610 3.089 1.00 75.00 168 LYS A O 1
ATOM 1280 N N . ALA A 1 169 ? 12.419 -18.750 3.767 1.00 77.25 169 ALA A N 1
ATOM 1281 C CA . ALA A 1 169 ? 11.117 -18.659 4.408 1.00 77.25 169 ALA A CA 1
ATOM 1282 C C . ALA A 1 169 ? 11.095 -17.607 5.531 1.00 77.25 169 ALA A C 1
ATOM 1284 O O . ALA A 1 169 ? 10.268 -16.697 5.501 1.00 77.25 169 ALA A O 1
ATOM 1285 N N . GLN A 1 170 ? 12.036 -17.672 6.477 1.00 80.44 170 GLN A N 1
ATOM 1286 C CA . GLN A 1 170 ? 12.148 -16.692 7.564 1.00 80.44 170 GLN A CA 1
ATOM 1287 C C . GLN A 1 170 ? 12.400 -15.271 7.048 1.00 80.44 170 GLN A C 1
ATOM 1289 O O . GLN A 1 170 ? 11.724 -14.339 7.477 1.00 80.44 170 GLN A O 1
ATOM 1294 N N . HIS A 1 171 ? 13.306 -15.094 6.082 1.00 79.19 171 HIS A N 1
ATOM 1295 C CA . HIS A 1 171 ? 13.540 -13.779 5.477 1.00 79.19 171 HIS A CA 1
ATOM 1296 C C . HIS A 1 171 ? 12.301 -13.225 4.763 1.00 79.19 171 HIS A C 1
ATOM 1298 O O . HIS A 1 171 ? 12.016 -12.034 4.880 1.00 79.19 171 HIS A O 1
ATOM 1304 N N . ALA A 1 172 ? 11.542 -14.069 4.057 1.00 77.12 172 ALA A N 1
ATOM 1305 C CA . ALA A 1 172 ? 10.299 -13.660 3.408 1.00 77.12 172 ALA A CA 1
ATOM 1306 C C . ALA A 1 172 ? 9.229 -13.241 4.429 1.00 77.12 172 ALA A C 1
ATOM 1308 O O . ALA A 1 172 ? 8.515 -12.266 4.197 1.00 77.12 172 ALA A O 1
ATOM 1309 N N . ILE A 1 173 ? 9.148 -13.939 5.565 1.00 81.88 173 ILE A N 1
ATOM 1310 C CA . ILE A 1 173 ? 8.244 -13.600 6.670 1.00 81.88 173 ILE A CA 1
ATOM 1311 C C . ILE A 1 173 ? 8.619 -12.245 7.278 1.00 81.88 173 ILE A C 1
ATOM 1313 O O . ILE A 1 173 ? 7.758 -11.378 7.408 1.00 81.88 173 ILE A O 1
ATOM 1317 N N . GLU A 1 174 ? 9.893 -12.023 7.602 1.00 84.81 174 GLU A N 1
ATOM 1318 C CA . GLU A 1 174 ? 10.350 -10.746 8.167 1.00 84.81 174 GLU A CA 1
ATOM 1319 C C . GLU A 1 174 ? 10.172 -9.583 7.182 1.00 84.81 174 GLU A C 1
ATOM 1321 O O . GLU A 1 174 ? 9.729 -8.495 7.562 1.00 84.81 174 GLU A O 1
ATOM 1326 N N . LEU A 1 175 ? 10.408 -9.823 5.888 1.00 81.38 175 LEU A N 1
ATOM 1327 C CA . LEU A 1 175 ? 10.115 -8.837 4.855 1.00 81.38 175 LEU A CA 1
ATOM 1328 C C . LEU A 1 175 ? 8.615 -8.517 4.800 1.00 81.38 175 LEU A C 1
ATOM 1330 O O . LEU A 1 175 ? 8.252 -7.341 4.801 1.00 81.38 175 LEU A O 1
ATOM 1334 N N . ALA A 1 176 ? 7.745 -9.530 4.800 1.00 79.69 176 ALA A N 1
ATOM 1335 C CA . ALA A 1 176 ? 6.298 -9.332 4.803 1.00 79.69 176 ALA A CA 1
ATOM 1336 C C . ALA A 1 176 ? 5.846 -8.517 6.025 1.00 79.69 176 ALA A C 1
ATOM 1338 O O . ALA A 1 176 ? 5.134 -7.528 5.860 1.00 79.69 176 ALA A O 1
ATOM 1339 N N . LYS A 1 177 ? 6.334 -8.850 7.229 1.00 84.88 177 LYS A N 1
ATOM 1340 C CA . LYS A 1 177 ? 6.068 -8.083 8.458 1.00 84.88 177 LYS A CA 1
ATOM 1341 C C . LYS A 1 177 ? 6.462 -6.612 8.307 1.00 84.88 177 LYS A C 1
ATOM 1343 O O . LYS A 1 177 ? 5.650 -5.732 8.584 1.00 84.88 177 LYS A O 1
ATOM 1348 N N . SER A 1 178 ? 7.671 -6.336 7.811 1.00 83.69 178 SER A N 1
ATOM 1349 C CA . SER A 1 178 ? 8.156 -4.960 7.626 1.00 83.69 178 SER A CA 1
ATOM 1350 C C . SER A 1 178 ? 7.305 -4.149 6.638 1.00 83.69 178 SER A C 1
ATOM 1352 O O . SER A 1 178 ? 6.987 -2.986 6.894 1.00 83.69 178 SER A O 1
ATOM 1354 N N . LEU A 1 179 ? 6.870 -4.768 5.535 1.00 81.44 179 LEU A N 1
ATOM 1355 C CA . LEU A 1 179 ? 6.041 -4.115 4.521 1.00 81.44 179 LEU A CA 1
ATOM 1356 C C . LEU A 1 179 ? 4.646 -3.780 5.053 1.00 81.44 179 LEU A C 1
ATOM 1358 O O . LEU A 1 179 ? 4.092 -2.734 4.714 1.00 81.44 179 LEU A O 1
ATOM 1362 N N . ILE A 1 180 ? 4.096 -4.631 5.916 1.00 82.62 180 ILE A N 1
ATOM 1363 C CA . ILE A 1 180 ? 2.801 -4.399 6.561 1.00 82.62 180 ILE A CA 1
ATOM 1364 C C . ILE A 1 180 ? 2.893 -3.248 7.550 1.00 82.62 180 ILE A C 1
ATOM 1366 O O . ILE A 1 180 ? 2.031 -2.375 7.526 1.00 82.62 180 ILE A O 1
ATOM 1370 N N . VAL A 1 181 ? 3.952 -3.185 8.361 1.00 86.06 181 VAL A N 1
ATOM 1371 C CA . VAL A 1 181 ? 4.183 -2.057 9.276 1.00 86.06 181 VAL A CA 1
ATOM 1372 C C . VAL A 1 181 ? 4.251 -0.737 8.504 1.00 86.06 181 VAL A C 1
ATOM 1374 O O . VAL A 1 181 ? 3.576 0.227 8.863 1.00 86.06 181 VAL A O 1
ATOM 1377 N N . GLU A 1 182 ? 5.001 -0.683 7.402 1.00 84.81 182 GLU A N 1
ATOM 1378 C CA . GLU A 1 182 ? 5.068 0.519 6.559 1.00 84.81 182 GLU A CA 1
ATOM 1379 C C . GLU A 1 182 ? 3.723 0.871 5.914 1.00 84.81 182 GLU A C 1
ATOM 1381 O O . GLU A 1 182 ? 3.371 2.047 5.769 1.00 84.81 182 GLU A O 1
ATOM 1386 N N . ARG A 1 183 ? 2.925 -0.137 5.562 1.00 82.62 183 ARG A N 1
ATOM 1387 C CA . ARG A 1 183 ? 1.581 0.080 5.029 1.00 82.62 183 ARG A CA 1
ATOM 1388 C C . ARG A 1 183 ? 0.624 0.626 6.079 1.00 82.62 183 ARG A C 1
ATOM 1390 O O . ARG A 1 183 ? -0.058 1.613 5.811 1.00 82.62 183 ARG A O 1
ATOM 1397 N N . ILE A 1 184 ? 0.616 0.037 7.271 1.00 83.31 184 ILE A N 1
ATOM 1398 C CA . ILE A 1 184 ? -0.130 0.525 8.433 1.00 83.31 184 ILE A CA 1
ATOM 1399 C C . ILE A 1 184 ? 0.232 1.994 8.676 1.00 83.31 184 ILE A C 1
ATOM 1401 O O . ILE A 1 184 ? -0.652 2.847 8.704 1.00 83.31 184 ILE A O 1
ATOM 1405 N N . LYS A 1 185 ? 1.525 2.338 8.726 1.00 86.00 185 LYS A N 1
ATOM 1406 C CA . LYS A 1 185 ? 1.965 3.735 8.878 1.00 86.00 185 LYS A CA 1
ATOM 1407 C C . LYS A 1 185 ? 1.412 4.664 7.799 1.00 86.00 185 LYS A C 1
ATOM 1409 O O . LYS A 1 185 ? 1.198 5.838 8.075 1.00 86.00 185 LYS A O 1
ATOM 1414 N N . ARG A 1 186 ? 1.182 4.187 6.573 1.00 84.62 186 ARG A N 1
ATOM 1415 C CA . ARG A 1 186 ? 0.639 5.002 5.474 1.00 84.62 186 ARG A CA 1
ATOM 1416 C C . ARG A 1 186 ? -0.877 5.178 5.568 1.00 84.62 186 ARG A C 1
ATOM 1418 O O . ARG A 1 186 ? -1.363 6.298 5.400 1.00 84.62 186 ARG A O 1
ATOM 1425 N N . GLU A 1 187 ? -1.600 4.090 5.817 1.00 84.25 187 GLU A N 1
ATOM 1426 C CA . GLU A 1 187 ? -3.068 4.036 5.761 1.00 84.25 187 GLU A CA 1
ATOM 1427 C C . GLU A 1 187 ? -3.747 4.473 7.068 1.00 84.25 187 GLU A C 1
ATOM 1429 O O . GLU A 1 187 ? -4.924 4.839 7.054 1.00 84.25 187 GLU A O 1
ATOM 1434 N N . MET A 1 188 ? -3.021 4.488 8.189 1.00 87.06 188 MET A N 1
ATOM 1435 C CA . MET A 1 188 ? -3.600 4.845 9.481 1.00 87.06 188 MET A CA 1
ATOM 1436 C C . MET A 1 188 ? -3.843 6.358 9.653 1.00 87.06 188 MET A C 1
ATOM 1438 O O . MET A 1 188 ? -3.124 7.188 9.080 1.00 87.06 188 MET A O 1
ATOM 1442 N N . PRO A 1 189 ? -4.849 6.750 10.460 1.00 86.94 189 PRO A N 1
ATOM 1443 C CA . PRO A 1 189 ? -5.056 8.134 10.884 1.00 86.94 189 PRO A CA 1
ATOM 1444 C C . PRO A 1 189 ? -3.816 8.742 11.556 1.00 86.94 189 PRO A C 1
ATOM 1446 O O . PRO A 1 189 ? -3.035 8.043 12.200 1.00 86.94 189 PRO A O 1
ATOM 1449 N N . ASP A 1 190 ? -3.663 10.067 11.476 1.00 88.31 190 ASP A N 1
ATOM 1450 C CA . ASP A 1 190 ? -2.472 10.772 11.979 1.00 88.31 190 ASP A CA 1
ATOM 1451 C C . ASP A 1 190 ? -2.214 10.590 13.482 1.00 88.31 190 ASP A C 1
ATOM 1453 O O . ASP A 1 190 ? -1.070 10.714 13.915 1.00 88.31 190 ASP A O 1
ATOM 1457 N N . ARG A 1 191 ? -3.248 10.284 14.279 1.00 85.12 191 ARG A N 1
ATOM 1458 C CA . ARG A 1 191 ? -3.098 9.950 15.707 1.00 85.12 191 ARG A CA 1
ATOM 1459 C C . ARG A 1 191 ? -2.247 8.685 15.892 1.00 85.12 191 ARG A C 1
ATOM 1461 O O . ARG A 1 191 ? -1.182 8.751 16.492 1.00 85.12 191 ARG A O 1
ATOM 1468 N N . ILE A 1 192 ? -2.608 7.611 15.188 1.00 86.56 192 ILE A N 1
ATOM 1469 C CA . ILE A 1 192 ? -1.901 6.329 15.212 1.00 86.56 192 ILE A CA 1
ATOM 1470 C C . ILE A 1 192 ? -0.514 6.504 14.591 1.00 86.56 192 ILE A C 1
ATOM 1472 O O . ILE A 1 192 ? 0.470 6.002 15.117 1.00 86.56 192 ILE A O 1
ATOM 1476 N N . LYS A 1 193 ? -0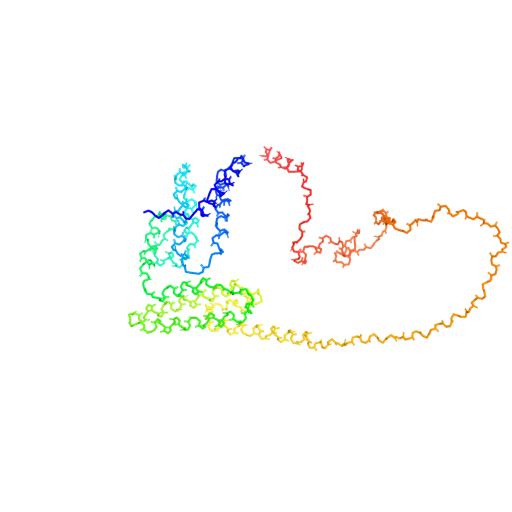.377 7.303 13.523 1.00 88.94 193 LYS A N 1
ATOM 1477 C CA . LYS A 1 193 ? 0.949 7.622 12.961 1.00 88.94 193 LYS A CA 1
ATOM 1478 C C . LYS A 1 193 ? 1.879 8.315 13.960 1.00 88.94 193 LYS A C 1
ATOM 1480 O O . LYS A 1 193 ? 3.090 8.135 13.870 1.00 88.94 193 LYS A O 1
ATOM 1485 N N . LYS A 1 194 ? 1.344 9.139 14.872 1.00 90.06 194 LYS A N 1
ATOM 1486 C CA . LYS A 1 194 ? 2.138 9.776 15.934 1.00 90.06 194 LYS A CA 1
ATOM 1487 C C . LYS A 1 194 ? 2.567 8.763 16.990 1.00 90.06 194 LYS A C 1
ATOM 1489 O O . LYS A 1 194 ? 3.713 8.854 17.415 1.00 90.06 194 LYS A O 1
ATOM 1494 N N . ALA A 1 195 ? 1.694 7.826 17.353 1.00 85.69 195 ALA A N 1
ATOM 1495 C CA . ALA A 1 195 ? 2.011 6.739 18.277 1.00 85.69 195 ALA A CA 1
ATOM 1496 C C . ALA A 1 195 ? 3.052 5.768 17.685 1.00 85.69 195 ALA A C 1
ATOM 1498 O O . ALA A 1 195 ? 4.000 5.385 18.356 1.00 85.69 195 ALA A O 1
ATOM 1499 N N . LEU A 1 196 ? 2.972 5.486 16.379 1.00 86.31 196 LEU A N 1
ATOM 1500 C CA . LEU A 1 196 ? 3.934 4.659 15.633 1.00 86.31 196 LEU A CA 1
ATOM 1501 C C . LEU A 1 196 ? 5.262 5.373 15.303 1.00 86.31 196 LEU A C 1
ATOM 1503 O O . LEU A 1 196 ? 6.044 4.874 14.482 1.00 86.31 196 LEU A O 1
ATOM 1507 N N . LYS A 1 197 ? 5.527 6.565 15.860 1.00 84.75 197 LYS A N 1
ATOM 1508 C CA . LYS A 1 197 ? 6.786 7.273 15.596 1.00 84.75 197 LYS A CA 1
ATOM 1509 C C . LYS A 1 197 ? 7.967 6.447 16.110 1.00 84.75 197 LYS A C 1
ATOM 1511 O O . LYS A 1 197 ? 7.919 5.942 17.227 1.00 84.75 197 LYS A O 1
ATOM 1516 N N . PRO A 1 198 ? 9.045 6.329 15.319 1.00 73.81 198 PRO A N 1
ATOM 1517 C CA . PRO A 1 198 ? 10.156 5.461 15.667 1.00 73.81 198 PRO A CA 1
ATOM 1518 C C . PRO A 1 198 ? 10.850 5.958 16.939 1.00 73.81 198 PRO A C 1
ATOM 1520 O O . PRO A 1 198 ? 11.339 7.085 16.985 1.00 73.81 198 PRO A O 1
ATOM 1523 N N . THR A 1 199 ? 10.967 5.081 17.932 1.00 77.25 199 THR A N 1
ATOM 1524 C CA . THR A 1 199 ? 11.794 5.246 19.142 1.00 77.25 199 THR A CA 1
ATOM 1525 C C . THR A 1 199 ? 13.287 4.998 18.869 1.00 77.25 199 THR A C 1
ATOM 1527 O O . THR A 1 199 ? 14.082 4.840 19.789 1.00 77.25 199 THR A O 1
ATOM 1530 N N . GLY A 1 200 ? 13.687 4.978 17.593 1.00 82.38 200 GLY A N 1
ATOM 1531 C CA . GLY A 1 200 ? 15.039 4.655 17.130 1.00 82.38 200 GLY A CA 1
ATOM 1532 C C . GLY A 1 200 ? 15.204 3.202 16.675 1.00 82.38 200 GLY A C 1
ATOM 1533 O O . GLY A 1 200 ? 16.098 2.922 15.879 1.00 82.38 200 GLY A O 1
ATOM 1534 N N . THR A 1 201 ? 14.314 2.294 17.086 1.00 84.81 201 THR A N 1
ATOM 1535 C CA . THR A 1 201 ? 14.280 0.900 16.620 1.00 84.81 201 THR A CA 1
ATOM 1536 C C . THR A 1 201 ? 13.199 0.684 15.551 1.00 84.81 201 THR A C 1
ATOM 1538 O O . THR A 1 201 ? 12.154 1.343 15.584 1.00 84.81 201 THR A O 1
ATOM 1541 N N . PRO A 1 202 ? 13.420 -0.214 14.568 1.00 82.19 202 PRO A N 1
ATOM 1542 C CA . PRO A 1 202 ? 12.368 -0.632 13.650 1.00 82.19 202 PRO A CA 1
ATOM 1543 C C . PRO A 1 202 ? 11.250 -1.302 14.448 1.00 82.19 202 PRO A C 1
ATOM 1545 O O . PRO A 1 202 ? 11.494 -2.290 15.138 1.00 82.19 202 PRO A O 1
ATOM 1548 N N . LEU A 1 203 ? 10.045 -0.748 14.350 1.00 85.12 203 LEU A N 1
ATOM 1549 C CA . LEU A 1 203 ? 8.871 -1.266 15.040 1.00 85.12 203 LEU A CA 1
ATOM 1550 C C . LEU A 1 203 ? 8.549 -2.680 14.540 1.00 85.12 203 LEU A C 1
ATOM 1552 O O . LEU A 1 203 ? 8.455 -2.898 13.324 1.00 85.12 203 LEU A O 1
ATOM 1556 N N . ARG A 1 204 ? 8.385 -3.634 15.459 1.00 88.50 204 ARG A N 1
ATOM 1557 C CA . ARG A 1 204 ? 7.940 -4.992 15.114 1.00 88.50 204 ARG A CA 1
ATOM 1558 C C . ARG A 1 204 ? 6.455 -4.982 14.745 1.00 88.50 204 ARG A C 1
ATOM 1560 O O . ARG A 1 204 ? 5.717 -4.087 15.143 1.00 88.50 204 ARG A O 1
ATOM 1567 N N . LEU A 1 205 ? 6.012 -5.976 13.970 1.00 84.88 205 LEU A N 1
ATOM 1568 C CA . LEU A 1 205 ? 4.600 -6.077 13.581 1.00 84.88 205 LEU A CA 1
ATOM 1569 C C . LEU A 1 205 ? 3.689 -6.200 14.810 1.00 84.88 205 LEU A C 1
ATOM 1571 O O . LEU A 1 205 ? 2.682 -5.506 14.872 1.00 84.88 205 LEU A O 1
ATOM 1575 N N . ASP A 1 206 ? 4.083 -7.017 15.786 1.00 86.69 206 ASP A N 1
ATOM 1576 C CA . ASP A 1 206 ? 3.309 -7.246 17.011 1.00 86.69 206 ASP A CA 1
ATOM 1577 C C . ASP A 1 206 ? 3.178 -5.946 17.827 1.00 86.69 206 ASP A C 1
ATOM 1579 O O . ASP A 1 206 ? 2.074 -5.532 18.163 1.00 86.69 206 ASP A O 1
ATOM 1583 N N . GLU A 1 207 ? 4.284 -5.209 17.997 1.00 89.44 207 GLU A N 1
ATOM 1584 C CA . GLU A 1 207 ? 4.297 -3.887 18.645 1.00 89.44 207 GLU A CA 1
ATOM 1585 C C . GLU A 1 207 ? 3.399 -2.877 17.913 1.00 89.44 207 GLU A C 1
ATOM 1587 O O . GLU A 1 207 ? 2.696 -2.086 18.537 1.00 89.44 207 GLU A O 1
ATOM 1592 N N . ALA A 1 208 ? 3.399 -2.895 16.575 1.00 86.69 208 ALA A N 1
ATOM 1593 C CA . ALA A 1 208 ? 2.533 -2.027 15.786 1.00 86.69 208 ALA A CA 1
ATOM 1594 C C . ALA A 1 208 ? 1.051 -2.355 15.999 1.00 86.69 208 ALA A C 1
ATOM 1596 O O . ALA A 1 208 ? 0.233 -1.441 16.072 1.00 86.69 208 ALA A O 1
ATOM 1597 N N . ILE A 1 209 ? 0.705 -3.641 16.084 1.00 86.69 209 ILE A N 1
ATOM 1598 C CA . ILE A 1 209 ? -0.666 -4.098 16.331 1.00 86.69 209 ILE A CA 1
ATOM 1599 C C . ILE A 1 209 ? -1.118 -3.675 17.729 1.00 86.69 209 ILE A C 1
ATOM 1601 O O . ILE A 1 209 ? -2.221 -3.142 17.855 1.00 86.69 209 ILE A O 1
ATOM 1605 N N . ASP A 1 210 ? -0.269 -3.836 18.743 1.00 88.94 210 ASP A N 1
ATOM 1606 C CA . ASP A 1 210 ? -0.577 -3.443 20.121 1.00 88.94 210 ASP A CA 1
ATOM 1607 C C . ASP A 1 210 ? -0.832 -1.934 20.232 1.00 88.94 210 ASP A C 1
ATOM 1609 O O . ASP A 1 210 ? -1.877 -1.528 20.737 1.00 88.94 210 ASP A O 1
ATOM 1613 N N . VAL A 1 211 ? 0.027 -1.102 19.630 1.00 90.00 211 VAL A N 1
ATOM 1614 C CA . VAL A 1 211 ? -0.172 0.359 19.585 1.00 90.00 211 VAL A CA 1
ATOM 1615 C C . VAL A 1 211 ? -1.501 0.732 18.918 1.00 90.00 211 VAL A C 1
ATOM 1617 O O . VAL A 1 211 ? -2.199 1.636 19.372 1.00 90.00 211 VAL A O 1
ATOM 1620 N N . ILE A 1 212 ? -1.881 0.050 17.832 1.00 87.81 212 ILE A N 1
ATOM 1621 C CA . ILE A 1 212 ? -3.159 0.329 17.160 1.00 87.81 212 ILE A CA 1
ATOM 1622 C C . ILE A 1 212 ? -4.338 -0.080 18.039 1.00 87.81 212 ILE A C 1
ATOM 1624 O O . ILE A 1 212 ? -5.348 0.619 18.046 1.00 87.81 212 ILE A O 1
ATOM 1628 N N . ARG A 1 213 ? -4.227 -1.198 18.765 1.00 88.19 213 ARG A N 1
ATOM 1629 C CA . ARG A 1 213 ? -5.274 -1.665 19.680 1.00 88.19 213 ARG A CA 1
ATOM 1630 C C . ARG A 1 213 ? -5.484 -0.690 20.828 1.00 88.19 213 ARG A C 1
ATOM 1632 O O . ARG A 1 213 ? -6.629 -0.335 21.080 1.00 88.19 213 ARG A O 1
ATOM 1639 N N . GLU A 1 214 ? -4.409 -0.236 21.463 1.00 90.25 214 GLU A N 1
ATOM 1640 C CA . GLU A 1 214 ? -4.473 0.745 22.551 1.00 90.25 214 GLU A CA 1
ATOM 1641 C C . GLU A 1 214 ? -5.143 2.049 22.086 1.00 90.25 214 GLU A C 1
ATOM 1643 O O . GLU A 1 214 ? -6.085 2.525 22.716 1.00 90.25 214 GLU A O 1
ATOM 1648 N N . GLU A 1 215 ? -4.742 2.576 20.925 1.00 90.25 215 GLU A N 1
ATOM 1649 C CA . GLU A 1 215 ? -5.321 3.800 20.350 1.00 90.25 215 GLU A CA 1
ATOM 1650 C C . GLU A 1 215 ? -6.793 3.642 19.935 1.00 90.25 215 GLU A C 1
ATOM 1652 O O . GLU A 1 215 ? -7.584 4.588 20.021 1.00 90.25 215 GLU A O 1
ATOM 1657 N N . ASP A 1 216 ? -7.188 2.465 19.445 1.00 85.75 216 ASP A N 1
ATOM 1658 C CA . ASP A 1 216 ? -8.583 2.200 19.098 1.00 85.75 216 ASP A CA 1
ATOM 1659 C C . ASP A 1 216 ? -9.454 1.979 20.341 1.00 85.75 216 ASP A C 1
ATOM 1661 O O . ASP A 1 216 ? -10.600 2.433 20.352 1.00 85.75 216 ASP A O 1
ATOM 1665 N N . GLU A 1 217 ? -8.927 1.357 21.398 1.00 88.56 217 GLU A N 1
ATOM 1666 C CA . GLU A 1 217 ? -9.602 1.252 22.696 1.00 88.56 217 GLU A CA 1
ATOM 1667 C C . GLU A 1 217 ? -9.783 2.633 23.338 1.00 88.56 217 GLU A C 1
ATOM 1669 O O . GLU A 1 217 ? -10.904 2.976 23.717 1.00 88.56 217 GLU A O 1
ATOM 1674 N N . GLU A 1 218 ? -8.744 3.475 23.361 1.00 88.44 218 GLU A N 1
ATOM 1675 C CA . GLU A 1 218 ? -8.834 4.857 23.856 1.00 88.44 218 GLU A CA 1
ATOM 1676 C C . GLU A 1 218 ? -9.849 5.680 23.049 1.00 88.44 218 GLU A C 1
ATOM 1678 O O . GLU A 1 218 ? -10.637 6.459 23.600 1.00 88.44 218 GLU A O 1
ATOM 1683 N N . PHE A 1 219 ? -9.889 5.483 21.730 1.00 86.56 219 PHE A N 1
ATOM 1684 C CA . PHE A 1 219 ? -10.869 6.143 20.878 1.00 86.56 219 PHE A CA 1
ATOM 1685 C C . PHE A 1 219 ? -12.303 5.676 21.146 1.00 86.56 219 PHE A C 1
ATOM 1687 O O . PHE A 1 219 ? -13.226 6.497 21.167 1.00 86.56 219 PHE A O 1
ATOM 1694 N N . LEU A 1 220 ? -12.512 4.371 21.327 1.00 85.56 220 LEU A N 1
ATOM 1695 C CA . LEU A 1 220 ? -13.822 3.825 21.669 1.00 85.56 220 LEU A CA 1
ATOM 1696 C C . LEU A 1 220 ? -14.270 4.298 23.049 1.00 85.56 220 LEU A C 1
ATOM 1698 O O . LEU A 1 220 ? -15.438 4.646 23.204 1.00 85.56 220 LEU A O 1
ATOM 1702 N N . GLU A 1 221 ? -13.362 4.378 24.018 1.00 87.19 221 GLU A N 1
ATOM 1703 C CA . GLU A 1 221 ? -13.664 4.886 25.354 1.00 87.19 221 GLU A CA 1
ATOM 1704 C C . GLU A 1 221 ? -13.988 6.385 25.313 1.00 87.19 221 GLU A C 1
ATOM 1706 O O . GLU A 1 221 ? -14.993 6.814 25.874 1.00 87.19 221 GLU A O 1
ATOM 1711 N N . SER A 1 222 ? -13.245 7.174 24.532 1.00 86.06 222 SER A N 1
ATOM 1712 C CA . SER A 1 222 ? -13.560 8.589 24.287 1.00 86.06 222 SER A CA 1
ATOM 1713 C C . SER A 1 222 ? -14.956 8.763 23.680 1.00 86.06 222 SER A C 1
ATOM 1715 O O . SER A 1 222 ? -15.724 9.619 24.121 1.00 86.06 222 SER A O 1
ATOM 1717 N N . ARG A 1 223 ? -15.338 7.904 22.723 1.00 85.31 223 ARG A N 1
ATOM 1718 C CA . ARG A 1 223 ? -16.706 7.877 22.182 1.00 85.31 223 ARG A CA 1
ATOM 1719 C C . ARG A 1 223 ? -17.741 7.442 23.209 1.00 85.31 223 ARG A C 1
ATOM 1721 O O . ARG A 1 223 ? -18.825 8.009 23.215 1.00 85.31 223 ARG A O 1
ATOM 1728 N N . ARG A 1 224 ? -17.444 6.467 24.071 1.00 83.94 224 ARG A N 1
ATOM 1729 C CA . ARG A 1 224 ? -18.353 6.056 25.154 1.00 83.94 224 ARG A CA 1
ATOM 1730 C C . ARG A 1 224 ? -18.557 7.168 26.164 1.00 83.94 224 ARG A C 1
ATOM 1732 O O . ARG A 1 224 ? -19.672 7.324 26.635 1.00 83.94 224 ARG A O 1
ATOM 1739 N N . VAL A 1 225 ? -17.532 7.961 26.465 1.00 83.88 225 VAL A N 1
ATOM 1740 C CA . VAL A 1 225 ? -17.667 9.150 27.313 1.00 83.88 225 VAL A CA 1
ATOM 1741 C C . VAL A 1 225 ? -18.510 10.210 26.605 1.00 83.88 225 VAL A C 1
ATOM 1743 O O . VAL A 1 225 ? -19.410 10.764 27.227 1.00 83.88 225 VAL A O 1
ATOM 1746 N N . GLU A 1 226 ? -18.298 10.452 25.308 1.00 78.44 226 GLU A N 1
ATOM 1747 C CA . GLU A 1 226 ? -19.121 11.370 24.501 1.00 78.44 226 GLU A CA 1
ATOM 1748 C C . GLU A 1 226 ? -20.593 10.933 24.399 1.00 78.44 226 GLU A C 1
ATOM 1750 O O . GLU A 1 226 ? -21.494 11.759 24.528 1.00 78.44 226 GLU A O 1
ATOM 1755 N N . GLU A 1 227 ? -20.854 9.639 24.210 1.00 75.56 227 GLU A N 1
ATOM 1756 C CA . GLU A 1 227 ? -22.197 9.042 24.167 1.00 75.56 227 GLU A CA 1
ATOM 1757 C C . GLU A 1 227 ? -22.805 8.879 25.576 1.00 75.56 227 GLU A C 1
ATOM 1759 O O . GLU A 1 227 ? -24.026 8.891 25.744 1.00 75.56 227 GLU A O 1
ATOM 1764 N N . GLY A 1 228 ? -21.941 8.772 26.587 1.00 61.53 228 GLY A N 1
ATOM 1765 C CA . GLY A 1 228 ? -22.212 8.711 28.021 1.00 61.53 228 GLY A CA 1
ATOM 1766 C C . GLY A 1 228 ? -22.409 10.079 28.670 1.00 61.53 228 GLY A C 1
ATOM 1767 O O . GLY A 1 228 ? -22.910 10.148 29.796 1.00 61.53 228 GLY A O 1
ATOM 1768 N N . TRP A 1 229 ? -22.199 11.178 27.932 1.00 50.62 229 TRP A N 1
ATOM 1769 C CA . TRP A 1 229 ? -23.109 12.309 28.062 1.00 50.62 229 TRP A CA 1
ATOM 1770 C C . TRP A 1 229 ? -24.466 11.777 27.636 1.00 50.62 229 TRP A C 1
ATOM 1772 O O . TRP A 1 229 ? -24.884 11.933 26.487 1.00 50.62 229 TRP A O 1
ATOM 1782 N N . THR A 1 230 ? -25.170 11.145 28.587 1.00 57.50 230 THR A N 1
ATOM 1783 C CA . THR A 1 230 ? -26.616 11.006 28.530 1.00 57.50 230 THR A CA 1
ATOM 1784 C C . THR A 1 230 ? -27.080 12.327 27.976 1.00 57.50 230 THR A C 1
ATOM 1786 O O . THR A 1 230 ? -26.850 13.363 28.609 1.00 57.50 230 THR A O 1
ATOM 1789 N N . LYS A 1 231 ? -27.650 12.310 26.765 1.00 53.16 231 LYS A N 1
ATOM 1790 C CA . LYS A 1 231 ? -28.516 13.387 26.319 1.00 53.16 231 LYS A CA 1
ATOM 1791 C C . LYS A 1 231 ? -29.494 13.510 27.464 1.00 53.16 231 LYS A C 1
ATOM 1793 O O . LYS A 1 231 ? -30.438 12.730 27.517 1.00 53.16 231 LYS A O 1
ATOM 1798 N N . VAL A 1 232 ? -29.221 14.403 28.419 1.00 56.38 232 VAL A N 1
ATOM 1799 C CA . VAL A 1 232 ? -30.194 14.818 29.408 1.00 56.38 232 VAL A CA 1
ATOM 1800 C C . VAL A 1 232 ? -31.290 15.277 28.482 1.00 56.38 232 VAL A C 1
ATOM 1802 O O . VAL A 1 232 ? -31.040 16.226 27.724 1.00 56.38 232 VAL A O 1
ATOM 1805 N N . PRO A 1 233 ? -32.408 14.532 28.371 1.00 50.34 233 PRO A N 1
ATOM 1806 C CA . PRO A 1 233 ? -33.464 14.963 27.494 1.00 50.34 233 PRO A CA 1
ATOM 1807 C C . PRO A 1 233 ? -33.743 16.353 28.013 1.00 50.34 233 PRO A C 1
ATOM 1809 O O . PRO A 1 233 ? -34.061 16.512 29.195 1.00 50.34 233 PRO A O 1
ATOM 1812 N N . TYR A 1 234 ? -33.470 17.364 27.187 1.00 54.06 234 TYR A N 1
ATOM 1813 C CA . TYR A 1 234 ? -33.758 18.728 27.556 1.00 54.06 234 TYR A CA 1
ATOM 1814 C C . TYR A 1 234 ? -35.278 18.735 27.562 1.00 54.06 234 TYR A C 1
ATOM 1816 O O . TYR A 1 234 ? -35.930 19.012 26.556 1.00 54.06 234 TYR A O 1
ATOM 1824 N N . ARG A 1 235 ? -35.866 18.312 28.688 1.00 53.53 235 ARG A N 1
ATOM 1825 C CA . ARG A 1 235 ? -37.209 18.672 29.067 1.00 53.53 235 ARG A CA 1
ATOM 1826 C C . ARG A 1 235 ? -37.067 20.163 29.160 1.00 53.53 235 ARG A C 1
ATOM 1828 O O . ARG A 1 235 ? -36.622 20.699 30.171 1.00 53.53 235 ARG A O 1
ATOM 1835 N N . TYR A 1 236 ? -37.369 20.813 28.044 1.00 52.84 236 TYR A N 1
ATOM 1836 C CA . TYR A 1 236 ? -37.776 22.185 28.053 1.00 52.84 236 TYR A CA 1
ATOM 1837 C C . TYR A 1 236 ? -38.928 22.170 29.046 1.00 52.84 236 TYR A C 1
ATOM 1839 O O . TYR A 1 236 ? -40.041 21.759 28.719 1.00 52.84 236 TYR A O 1
ATOM 1847 N N . GLN A 1 237 ? -38.628 22.477 30.310 1.00 62.16 237 GLN A N 1
ATOM 1848 C CA . GLN A 1 237 ? -39.639 22.902 31.242 1.00 62.16 237 GLN A CA 1
ATOM 1849 C C . GLN A 1 237 ? -40.140 24.152 30.563 1.00 62.16 237 GLN A C 1
ATOM 1851 O O . GLN A 1 237 ? -39.522 25.215 30.639 1.00 62.16 237 GLN A O 1
ATOM 1856 N N . ARG A 1 238 ? -41.194 23.976 29.765 1.00 57.28 238 ARG A N 1
ATOM 1857 C CA . ARG A 1 238 ? -42.016 25.061 29.298 1.00 57.28 238 ARG A CA 1
ATOM 1858 C C . ARG A 1 238 ? -42.479 25.655 30.609 1.00 57.28 238 ARG A C 1
ATOM 1860 O O . ARG A 1 238 ? -43.411 25.145 31.215 1.00 57.28 238 ARG A O 1
ATOM 1867 N N . ARG A 1 239 ? -41.727 26.638 31.118 1.00 57.62 239 ARG A N 1
ATOM 1868 C CA . ARG A 1 239 ? -42.229 27.540 32.132 1.00 57.62 239 ARG A CA 1
ATOM 1869 C C . ARG A 1 239 ? -43.488 28.026 31.467 1.00 57.62 239 ARG A C 1
ATOM 1871 O O . ARG A 1 239 ? -43.413 28.706 30.442 1.00 57.62 239 ARG A O 1
ATOM 1878 N N . GLU A 1 240 ? -44.615 27.522 31.945 1.00 62.31 240 GLU A N 1
ATOM 1879 C CA . GLU A 1 240 ? -45.894 28.125 31.681 1.00 62.31 240 GLU A CA 1
ATOM 1880 C C . GLU A 1 240 ? -45.683 29.533 32.198 1.00 62.31 240 GLU A C 1
ATOM 1882 O O . GLU A 1 240 ? -45.693 29.788 33.400 1.00 62.31 240 GLU A O 1
ATOM 1887 N N . THR A 1 241 ? -45.282 30.432 31.298 1.00 66.06 241 THR A N 1
ATOM 1888 C CA . THR A 1 241 ? -45.320 31.843 31.594 1.00 66.06 241 THR A CA 1
ATOM 1889 C C . THR A 1 241 ? -46.770 32.030 31.985 1.00 66.06 241 THR A C 1
ATOM 1891 O O . THR A 1 241 ? -47.626 31.688 31.158 1.00 66.06 241 THR A O 1
ATOM 1894 N N . PRO A 1 242 ? -47.062 32.411 33.248 1.00 63.62 242 PRO A N 1
ATOM 1895 C CA . PRO A 1 242 ? -48.432 32.571 33.697 1.00 63.62 242 PRO A CA 1
ATOM 1896 C C . PRO A 1 242 ? -49.084 33.398 32.618 1.00 63.62 242 PRO A C 1
ATOM 1898 O O . PRO A 1 242 ? -48.565 34.471 32.285 1.00 63.62 242 PRO A O 1
ATOM 1901 N N . ARG A 1 243 ? -50.063 32.776 31.947 1.00 56.12 243 ARG A N 1
ATOM 1902 C CA . ARG A 1 243 ? -50.705 33.308 30.754 1.00 56.12 243 ARG A CA 1
ATOM 1903 C C . ARG A 1 243 ? -51.080 34.709 31.172 1.00 56.12 243 ARG A C 1
ATOM 1905 O O . ARG A 1 243 ? -51.929 34.839 32.045 1.00 56.12 243 ARG A O 1
ATOM 1912 N N . ARG A 1 244 ? -50.330 35.717 30.697 1.00 60.78 244 ARG A N 1
ATOM 1913 C CA . ARG A 1 244 ? -50.561 37.104 31.092 1.00 60.78 244 ARG A CA 1
ATOM 1914 C C . ARG A 1 244 ? -52.018 37.288 30.741 1.00 60.78 244 ARG A C 1
ATOM 1916 O O . ARG A 1 244 ? -52.343 37.239 29.553 1.00 60.78 244 ARG A O 1
ATOM 1923 N N . GLU A 1 245 ? -52.877 37.360 31.755 1.00 62.19 245 GLU A N 1
ATOM 1924 C CA . GLU A 1 245 ? -54.234 37.817 31.568 1.00 62.19 245 GLU A CA 1
ATOM 1925 C C . GLU A 1 245 ? -54.026 39.162 30.909 1.00 62.19 245 GLU A C 1
ATOM 1927 O O . GLU A 1 245 ? -53.499 40.106 31.508 1.00 62.19 245 GLU A O 1
ATOM 1932 N N . TYR A 1 246 ? -54.277 39.191 29.605 1.00 59.22 246 TYR A N 1
ATOM 1933 C CA . TYR A 1 246 ? -54.427 40.429 28.896 1.00 59.22 246 TYR A CA 1
ATOM 1934 C C . TYR A 1 246 ? -55.623 41.049 29.592 1.00 59.22 246 TYR A C 1
ATOM 1936 O O . TYR A 1 246 ? -56.761 40.733 29.265 1.00 59.22 246 TYR A O 1
ATOM 1944 N N . LYS A 1 247 ? -55.359 41.879 30.609 1.00 63.94 247 LYS A N 1
ATOM 1945 C CA . LYS A 1 247 ? -56.299 42.911 30.998 1.00 63.94 247 LYS A CA 1
ATOM 1946 C C . LYS A 1 247 ? -56.618 43.585 29.686 1.00 63.94 247 LYS A C 1
ATOM 1948 O O . LYS A 1 247 ? -55.716 44.143 29.057 1.00 63.94 247 LYS A O 1
ATOM 1953 N N . GLU A 1 248 ? -57.847 43.388 29.232 1.00 59.16 248 GLU A N 1
ATOM 1954 C CA . GLU A 1 248 ? -58.393 44.085 28.091 1.00 59.16 248 GLU A CA 1
ATOM 1955 C C . GLU A 1 248 ? -58.167 45.556 28.397 1.00 59.16 248 GLU A C 1
ATOM 1957 O O . GLU A 1 248 ? -58.842 46.146 29.235 1.00 59.16 248 GLU A O 1
ATOM 1962 N N . ILE A 1 249 ? -57.110 46.127 27.821 1.00 60.47 249 ILE A N 1
ATOM 1963 C CA . ILE A 1 249 ? -56.939 47.565 27.832 1.00 60.47 249 ILE A CA 1
ATOM 1964 C C . ILE A 1 249 ? -58.142 48.014 27.014 1.00 60.47 249 ILE A C 1
ATOM 1966 O O . ILE A 1 249 ? -58.190 47.662 25.827 1.00 60.47 249 ILE A O 1
ATOM 1970 N N . PRO A 1 250 ? -59.134 48.699 27.615 1.00 57.59 250 PRO A N 1
ATOM 1971 C CA . PRO A 1 250 ? -60.260 49.190 26.851 1.00 57.59 250 PRO A CA 1
ATOM 1972 C C . PRO A 1 250 ? -59.660 49.959 25.688 1.00 57.59 250 PRO A C 1
ATOM 1974 O O . PRO A 1 250 ? -58.794 50.818 25.890 1.00 57.59 250 PRO A O 1
ATOM 1977 N N . ARG A 1 251 ? -60.036 49.555 24.469 1.00 54.41 251 ARG A N 1
ATOM 1978 C CA . ARG A 1 251 ? -59.672 50.229 23.225 1.00 54.41 251 ARG A CA 1
ATOM 1979 C C . ARG A 1 251 ? -60.125 51.674 23.389 1.00 54.41 251 ARG A C 1
ATOM 1981 O O . ARG A 1 251 ? -61.265 52.000 23.088 1.00 54.41 251 ARG A O 1
ATOM 1988 N N . ARG A 1 252 ? -59.249 52.523 23.934 1.00 56.53 252 ARG A N 1
ATOM 1989 C CA . ARG A 1 252 ? -59.476 53.958 24.015 1.00 56.53 252 ARG A CA 1
ATOM 1990 C C . ARG A 1 252 ? -59.739 54.380 22.588 1.00 56.53 252 ARG A C 1
ATOM 1992 O O . ARG A 1 252 ? -58.908 54.145 21.708 1.00 56.53 252 ARG A O 1
ATOM 1999 N N . GLU A 1 253 ? -60.930 54.915 22.384 1.00 57.59 253 GLU A N 1
ATOM 2000 C CA . GLU A 1 253 ? -61.417 55.466 21.137 1.00 57.59 253 GLU A CA 1
ATOM 2001 C C . GLU A 1 253 ? -60.461 56.568 20.679 1.00 57.59 253 GLU A C 1
ATOM 2003 O O . GLU A 1 253 ? -60.652 57.752 20.919 1.00 57.59 253 GLU A O 1
ATOM 2008 N N . HIS A 1 254 ? -59.392 56.181 19.988 1.00 53.84 254 HIS A N 1
ATOM 2009 C CA . HIS A 1 254 ? -58.497 57.097 19.293 1.00 53.84 254 HIS A CA 1
ATOM 2010 C C . HIS A 1 254 ? -59.075 57.456 17.912 1.00 53.84 254 HIS A C 1
ATOM 2012 O O . HIS A 1 254 ? -58.360 57.566 16.920 1.00 53.84 254 HIS A O 1
ATOM 2018 N N . ARG A 1 255 ? -60.398 57.650 17.845 1.00 54.56 255 ARG A N 1
ATOM 2019 C CA . ARG A 1 255 ? -61.102 58.292 16.731 1.00 54.56 255 ARG A CA 1
ATOM 2020 C C . ARG A 1 255 ? -61.521 59.682 17.189 1.00 54.56 255 ARG A C 1
ATOM 2022 O O . ARG A 1 255 ? -62.669 59.851 17.565 1.00 54.56 255 ARG A O 1
ATOM 2029 N N . GLN A 1 256 ? -60.600 60.652 17.175 1.00 58.31 256 GLN A N 1
ATOM 2030 C CA . GLN A 1 256 ? -60.977 62.077 17.079 1.00 58.31 256 GLN A CA 1
ATOM 2031 C C . GLN A 1 256 ? -59.834 63.080 16.826 1.00 58.31 256 GLN A C 1
ATOM 2033 O O . GLN A 1 256 ? -60.046 64.280 16.950 1.00 58.31 256 GLN A O 1
ATOM 2038 N N . ARG A 1 257 ? -58.636 62.658 16.397 1.00 50.09 257 ARG A N 1
ATOM 2039 C CA . ARG A 1 257 ? -57.691 63.599 15.763 1.00 50.09 257 ARG A CA 1
ATOM 2040 C C . ARG A 1 257 ? -57.403 63.152 14.344 1.00 50.09 257 ARG A C 1
ATOM 2042 O O . ARG A 1 257 ? -56.675 62.191 14.115 1.00 50.09 257 ARG A O 1
ATOM 2049 N N . GLY A 1 258 ? -58.079 63.819 13.415 1.00 54.97 258 GLY A N 1
ATOM 2050 C CA . GLY A 1 258 ? -57.915 63.657 11.982 1.00 54.97 258 GLY A CA 1
ATOM 2051 C C . GLY A 1 258 ? -56.566 64.180 11.513 1.00 54.97 258 GLY A C 1
ATOM 2052 O O . GLY A 1 258 ? -56.477 65.284 10.999 1.00 54.97 258 GLY A O 1
ATOM 2053 N N . GLU A 1 259 ? -55.538 63.347 11.621 1.00 52.16 259 GLU A N 1
ATOM 2054 C CA . GLU A 1 259 ? -54.352 63.464 10.778 1.00 52.16 259 GLU A CA 1
ATOM 2055 C C . GLU A 1 259 ? -54.243 62.196 9.934 1.00 52.16 259 GLU A C 1
ATOM 2057 O O . GLU A 1 259 ? -53.690 61.165 10.322 1.00 52.16 259 GLU A O 1
ATOM 2062 N N . TYR A 1 260 ? -54.865 62.275 8.760 1.00 50.78 260 TYR A N 1
ATOM 2063 C CA . TYR A 1 260 ? -54.730 61.312 7.682 1.00 50.78 260 TYR A CA 1
ATOM 2064 C C . TYR A 1 260 ? -53.272 61.322 7.205 1.00 50.78 260 TYR A C 1
ATOM 2066 O O . TYR A 1 260 ? -52.878 62.146 6.385 1.00 50.78 260 TYR A O 1
ATOM 2074 N N . ARG A 1 261 ? -52.442 60.420 7.739 1.00 58.31 261 ARG A N 1
ATOM 2075 C CA . ARG A 1 261 ? -51.132 60.115 7.150 1.00 58.31 261 ARG A CA 1
ATOM 2076 C C . ARG A 1 261 ? -51.363 59.136 5.989 1.00 58.31 261 ARG A C 1
ATOM 2078 O O . ARG A 1 261 ? -51.764 58.000 6.260 1.00 58.31 261 ARG A O 1
ATOM 2085 N N . PRO A 1 262 ? -51.150 59.527 4.719 1.00 57.69 262 PRO A N 1
ATOM 2086 C CA . PRO A 1 262 ? -51.383 58.641 3.583 1.00 57.69 262 PRO A CA 1
ATOM 2087 C C . PRO A 1 262 ? -50.503 57.385 3.688 1.00 57.69 262 PRO A C 1
ATOM 2089 O O . PRO A 1 262 ? -49.280 57.458 3.804 1.00 57.69 262 PRO A O 1
ATOM 2092 N N . GLN A 1 263 ? -51.143 56.213 3.668 1.00 58.03 263 GLN A N 1
ATOM 2093 C CA . GLN A 1 263 ? -50.518 54.886 3.741 1.00 58.03 263 GLN A CA 1
ATOM 2094 C C . GLN A 1 263 ? -49.892 54.461 2.399 1.00 58.03 263 GLN A C 1
ATOM 2096 O O . GLN A 1 263 ? -50.149 53.363 1.911 1.00 58.03 263 GLN A O 1
ATOM 2101 N N . THR A 1 264 ? -49.071 55.301 1.771 1.00 55.12 264 THR A N 1
ATOM 2102 C CA . THR A 1 264 ? -48.528 54.993 0.433 1.00 55.12 264 THR A CA 1
ATOM 2103 C C . THR A 1 264 ? -47.214 54.215 0.429 1.00 55.12 264 THR A C 1
ATOM 2105 O O . THR A 1 264 ? -46.789 53.799 -0.636 1.00 55.12 264 THR A O 1
ATOM 2108 N N . ASN A 1 265 ? -46.592 53.919 1.576 1.00 59.34 265 ASN A N 1
ATOM 2109 C CA . ASN A 1 265 ? -45.297 53.218 1.605 1.00 59.34 265 ASN A CA 1
ATOM 2110 C C . ASN A 1 265 ? -45.235 52.083 2.635 1.00 59.34 265 ASN A C 1
ATOM 2112 O O . ASN A 1 265 ? -44.313 52.012 3.448 1.00 59.34 265 ASN A O 1
ATOM 2116 N N . ARG A 1 266 ? -46.212 51.166 2.622 1.00 57.09 266 ARG A N 1
ATOM 2117 C CA . ARG A 1 266 ? -46.050 49.872 3.304 1.00 57.09 266 ARG A CA 1
ATOM 2118 C C . ARG A 1 266 ? -45.464 48.874 2.296 1.00 57.09 266 ARG A C 1
ATOM 2120 O O . ARG A 1 266 ? -46.198 48.440 1.410 1.00 57.09 266 ARG A O 1
ATOM 2127 N N . PRO A 1 267 ? -44.164 48.534 2.372 1.00 58.22 267 PRO A N 1
ATOM 2128 C CA . PRO A 1 267 ? -43.569 47.591 1.434 1.00 58.22 267 PRO A CA 1
ATOM 2129 C C . PRO A 1 267 ? -44.286 46.240 1.536 1.00 58.22 267 PRO A C 1
ATOM 2131 O O . PRO A 1 267 ? -44.523 45.728 2.633 1.00 58.22 267 PRO A O 1
ATOM 2134 N N . LYS A 1 268 ? -44.674 45.690 0.379 1.00 65.31 268 LYS A N 1
ATOM 2135 C CA . LYS A 1 268 ? -45.293 44.365 0.259 1.00 65.31 268 LYS A CA 1
ATOM 2136 C C . LYS A 1 268 ? -44.378 43.328 0.915 1.00 65.31 268 LYS A C 1
ATOM 2138 O O . LYS A 1 268 ? -43.216 43.189 0.535 1.00 65.31 268 LYS A O 1
ATOM 2143 N N . TRP A 1 269 ? -44.923 42.588 1.880 1.00 51.75 269 TRP A N 1
ATOM 2144 C CA . TRP A 1 269 ? -44.296 41.388 2.428 1.00 51.75 269 TRP A CA 1
ATOM 2145 C C . TRP A 1 269 ? -43.901 40.463 1.267 1.00 51.75 269 TRP A C 1
ATOM 2147 O O . TRP A 1 269 ? -44.768 40.010 0.527 1.00 51.75 269 TRP A O 1
ATOM 2157 N N . GLY A 1 270 ? -42.597 40.248 1.068 1.00 63.16 270 GLY A N 1
ATOM 2158 C CA . GLY A 1 270 ? -42.067 39.400 -0.008 1.00 63.16 270 GLY A CA 1
ATOM 2159 C C . GLY A 1 270 ? -40.905 40.002 -0.799 1.00 63.16 270 GLY A C 1
ATOM 2160 O O . GLY A 1 270 ? -40.132 39.251 -1.384 1.00 63.16 270 GLY A O 1
ATOM 2161 N N . GLN A 1 271 ? -40.704 41.321 -0.764 1.00 55.41 271 GLN A N 1
ATOM 2162 C CA . GLN A 1 271 ? -39.476 41.916 -1.297 1.00 55.41 271 GLN A CA 1
ATOM 2163 C C . GLN A 1 271 ? -38.416 41.927 -0.194 1.00 55.41 271 GLN A C 1
ATOM 2165 O O . GLN A 1 271 ? -38.438 42.774 0.700 1.00 55.41 271 GLN A O 1
ATOM 2170 N N . LYS A 1 272 ? -37.504 40.945 -0.221 1.00 51.94 272 LYS A N 1
ATOM 2171 C CA . LYS A 1 272 ? -36.250 41.035 0.536 1.00 51.94 272 LYS A CA 1
ATOM 2172 C C . LYS A 1 272 ? -35.565 42.334 0.094 1.00 51.94 272 LYS A C 1
ATOM 2174 O O . LYS A 1 272 ? -35.324 42.471 -1.101 1.00 51.94 272 LYS A O 1
ATOM 2179 N N . PRO A 1 273 ? -35.262 43.281 0.997 1.00 54.00 273 PRO A N 1
ATOM 2180 C CA . PRO A 1 273 ? -34.438 44.421 0.639 1.00 54.00 273 PRO A CA 1
ATOM 2181 C C . PRO A 1 273 ? -33.049 43.883 0.300 1.00 54.00 273 PRO A C 1
ATOM 2183 O O . PRO A 1 273 ? -32.250 43.584 1.190 1.00 54.00 273 PRO A O 1
ATOM 2186 N N . GLU A 1 274 ? -32.784 43.690 -0.987 1.00 56.34 274 GLU A N 1
ATOM 2187 C CA . GLU A 1 274 ? -31.438 43.430 -1.461 1.00 56.34 274 GLU A CA 1
ATOM 2188 C C . GLU A 1 274 ? -30.566 44.619 -1.034 1.00 56.34 274 GLU A C 1
ATOM 2190 O O . GLU A 1 274 ? -30.892 45.784 -1.253 1.00 56.34 274 GLU A O 1
ATOM 2195 N N . ASN A 1 275 ? -29.466 44.306 -0.355 1.00 54.31 275 ASN A N 1
ATOM 2196 C CA . ASN A 1 275 ? -28.314 45.188 -0.180 1.00 54.31 275 ASN A CA 1
ATOM 2197 C C . ASN A 1 275 ? -28.379 46.391 0.778 1.00 54.31 275 ASN A C 1
ATOM 2199 O O . ASN A 1 275 ? -27.471 47.213 0.731 1.00 54.31 275 ASN A O 1
ATOM 2203 N N . ARG A 1 276 ? -29.276 46.460 1.776 1.00 51.84 276 ARG A N 1
ATOM 2204 C CA . ARG A 1 276 ? -29.071 47.448 2.873 1.00 51.84 276 ARG A CA 1
ATOM 2205 C C . ARG A 1 276 ? -27.978 47.090 3.886 1.00 51.84 276 ARG A C 1
ATOM 2207 O O . ARG A 1 276 ? -27.600 47.933 4.688 1.00 51.84 276 ARG A O 1
ATOM 2214 N N . PHE A 1 277 ? -27.425 45.877 3.851 1.00 53.62 277 PHE A N 1
ATOM 2215 C CA . PHE A 1 277 ? -26.368 45.482 4.794 1.00 53.62 277 PHE A CA 1
ATOM 2216 C C . PHE A 1 277 ? -24.953 45.920 4.379 1.00 53.62 277 PHE A C 1
ATOM 2218 O O . PHE A 1 277 ? -24.003 45.654 5.115 1.00 53.62 277 PHE A O 1
ATOM 2225 N N . ARG A 1 278 ? -24.786 46.570 3.216 1.00 53.50 278 ARG A N 1
ATOM 2226 C CA . ARG A 1 278 ? -23.459 46.961 2.712 1.00 53.50 278 ARG A CA 1
ATOM 2227 C C . ARG A 1 278 ? -23.090 48.431 2.936 1.00 53.50 278 ARG A C 1
ATOM 2229 O O . ARG A 1 278 ? -21.903 48.725 2.908 1.00 53.50 278 ARG A O 1
ATOM 2236 N N . GLU A 1 279 ? -24.046 49.309 3.244 1.00 53.19 279 GLU A N 1
ATOM 2237 C CA . GLU A 1 279 ? -23.792 50.763 3.316 1.00 53.19 279 GLU A CA 1
ATOM 2238 C C . GLU A 1 279 ? -23.886 51.395 4.713 1.00 53.19 279 GLU A C 1
ATOM 2240 O O . GLU A 1 279 ? -23.526 52.553 4.874 1.00 53.19 279 GLU A O 1
ATOM 2245 N N . SER A 1 280 ? -24.255 50.656 5.765 1.00 52.09 280 SER A N 1
ATOM 2246 C CA . SER A 1 280 ? -24.191 51.171 7.150 1.00 52.09 280 SER A CA 1
ATOM 2247 C C . SER A 1 280 ? -22.900 50.781 7.877 1.00 52.09 280 SER A C 1
ATOM 2249 O O . SER A 1 280 ? -22.929 50.420 9.053 1.00 52.09 280 SER A O 1
ATOM 2251 N N . ARG A 1 281 ? -21.755 50.828 7.186 1.00 57.09 281 ARG A N 1
ATOM 2252 C CA . ARG A 1 281 ? -20.454 50.879 7.866 1.00 57.09 281 ARG A CA 1
ATOM 2253 C C . ARG A 1 281 ? -20.144 52.337 8.142 1.00 57.09 281 ARG A C 1
ATOM 2255 O O . ARG A 1 281 ? -19.520 53.004 7.327 1.00 57.09 281 ARG A O 1
ATOM 2262 N N . ASP A 1 282 ? -20.630 52.806 9.282 1.00 61.16 282 ASP A N 1
ATOM 2263 C CA . ASP A 1 282 ? -20.140 54.036 9.881 1.00 61.16 282 ASP A CA 1
ATOM 2264 C C . ASP A 1 282 ? -18.605 53.907 10.024 1.00 61.16 282 ASP A C 1
ATOM 2266 O O . ASP A 1 282 ? -18.141 52.978 10.698 1.00 61.16 282 ASP A O 1
ATOM 2270 N N . PRO A 1 283 ? -17.795 54.751 9.355 1.00 61.75 283 PRO A N 1
ATOM 2271 C CA . PRO A 1 283 ? -16.331 54.677 9.399 1.00 61.75 283 PRO A CA 1
ATOM 2272 C C . PRO A 1 283 ? -15.747 54.852 10.807 1.00 61.75 283 PRO A C 1
ATOM 2274 O O . PRO A 1 283 ? -14.549 54.659 11.004 1.00 61.75 283 PRO A O 1
ATOM 2277 N N . THR A 1 284 ? -16.581 55.230 11.778 1.00 66.69 284 THR A N 1
ATOM 2278 C CA . THR A 1 284 ? -16.199 55.500 13.164 1.00 66.69 284 THR A CA 1
ATOM 2279 C C . THR A 1 284 ? -16.346 54.302 14.105 1.00 66.69 284 THR A C 1
ATOM 2281 O O . THR A 1 284 ? -16.067 54.440 15.296 1.00 66.69 284 THR A O 1
ATOM 2284 N N . ASP A 1 285 ? -16.743 53.117 13.617 1.00 74.25 285 ASP A N 1
ATOM 2285 C CA . ASP A 1 285 ? -16.856 51.936 14.480 1.00 74.25 285 ASP A CA 1
ATOM 2286 C C . ASP A 1 285 ? -15.465 51.446 14.920 1.00 74.25 285 ASP A C 1
ATOM 2288 O O . ASP A 1 285 ? -14.793 50.649 14.263 1.00 74.25 285 ASP A O 1
ATOM 2292 N N . ASP A 1 286 ? -15.038 51.933 16.085 1.00 80.81 286 ASP A N 1
ATOM 2293 C CA . ASP A 1 286 ? -13.744 51.683 16.728 1.00 80.81 286 ASP A CA 1
ATOM 2294 C C . ASP A 1 286 ? -13.575 50.228 17.226 1.00 80.81 286 ASP A C 1
ATOM 2296 O O . ASP A 1 286 ? -12.602 49.878 17.907 1.00 80.81 286 ASP A O 1
ATOM 2300 N N . ARG A 1 287 ? -14.523 49.351 16.875 1.00 88.06 287 ARG A N 1
ATOM 2301 C CA . ARG A 1 287 ? -14.522 47.926 17.200 1.00 88.06 287 ARG A CA 1
ATOM 2302 C C . ARG A 1 287 ? -13.324 47.231 16.557 1.00 88.06 287 ARG A C 1
ATOM 2304 O O . ARG A 1 287 ? -13.181 47.138 15.338 1.00 88.06 287 ARG A O 1
ATOM 2311 N N . ARG A 1 288 ? -12.468 46.690 17.422 1.00 93.50 288 ARG A N 1
ATOM 2312 C CA . ARG A 1 288 ? -11.345 45.826 17.052 1.00 93.50 288 ARG A CA 1
ATOM 2313 C C . ARG A 1 288 ? -11.814 44.377 16.964 1.00 93.50 288 ARG A C 1
ATOM 2315 O O . ARG A 1 288 ? -12.596 43.914 17.793 1.00 93.50 288 ARG A O 1
ATOM 2322 N N . CYS A 1 289 ? -11.306 43.643 15.984 1.00 91.44 289 CYS A N 1
ATOM 2323 C CA . CYS A 1 289 ? -11.517 42.211 15.849 1.00 91.44 289 CYS A CA 1
ATOM 2324 C C . CYS A 1 289 ? -11.025 41.480 17.106 1.00 91.44 289 CYS A C 1
ATOM 2326 O O . CYS A 1 289 ? -9.857 41.589 17.468 1.00 91.44 289 CYS A O 1
ATOM 2328 N N . TYR A 1 290 ? -11.878 40.681 17.749 1.00 92.38 290 TYR A N 1
ATOM 2329 C CA . TYR A 1 290 ? -11.495 39.938 18.959 1.00 92.38 290 TYR A CA 1
ATOM 2330 C C . TYR A 1 290 ? -10.356 38.928 18.732 1.00 92.38 290 TYR A C 1
ATOM 2332 O O . TYR A 1 290 ? -9.677 38.559 19.685 1.00 92.38 290 TYR A O 1
ATOM 2340 N N . GLN A 1 291 ? -10.128 38.502 17.482 1.00 92.06 291 GLN A N 1
ATOM 2341 C CA . GLN A 1 291 ? -9.103 37.516 17.137 1.00 92.06 291 GLN A CA 1
ATOM 2342 C C . GLN A 1 291 ? -7.729 38.156 16.877 1.00 92.06 291 GLN A C 1
ATOM 2344 O O . GLN A 1 291 ? -6.748 37.761 17.496 1.00 92.06 291 GLN A O 1
ATOM 2349 N N . CYS A 1 292 ? -7.643 39.128 15.958 1.00 94.06 292 CYS A N 1
ATOM 2350 C CA . CYS A 1 292 ? -6.370 39.746 15.549 1.00 94.06 292 CYS A CA 1
ATOM 2351 C C . CYS A 1 292 ? -6.143 41.154 16.121 1.00 94.06 292 CYS A C 1
ATOM 2353 O O . CYS A 1 292 ? -5.063 41.707 15.958 1.00 94.06 292 CYS A O 1
ATOM 2355 N N . ARG A 1 293 ? -7.143 41.742 16.792 1.00 93.38 293 ARG A N 1
ATOM 2356 C CA . ARG A 1 293 ? -7.131 43.099 17.377 1.00 93.38 293 ARG A CA 1
ATOM 2357 C C . ARG A 1 293 ? -6.980 44.261 16.381 1.00 93.38 293 ARG A C 1
ATOM 2359 O O . ARG A 1 293 ? -6.859 45.410 16.814 1.00 93.38 293 ARG A O 1
ATOM 2366 N N . GLU A 1 294 ? -7.061 43.999 15.078 1.00 93.00 294 GLU A N 1
ATOM 2367 C CA . GLU A 1 294 ? -7.129 45.026 14.029 1.00 93.00 294 GLU A CA 1
ATOM 2368 C C . GLU A 1 294 ? -8.547 45.617 13.906 1.00 93.00 294 GLU A C 1
ATOM 2370 O O . GLU A 1 294 ? -9.535 44.978 14.275 1.00 93.00 294 GLU A O 1
ATOM 2375 N N . ARG A 1 295 ? -8.662 46.855 13.412 1.00 92.75 295 ARG A N 1
ATOM 2376 C CA . ARG A 1 295 ? -9.944 47.564 13.222 1.00 92.75 295 ARG A CA 1
ATOM 2377 C C . ARG A 1 295 ? -10.580 47.222 11.865 1.00 92.75 295 ARG A C 1
ATOM 2379 O O . ARG A 1 295 ? -9.916 46.704 10.972 1.00 92.75 295 ARG A O 1
ATOM 2386 N N . GLY A 1 296 ? -11.873 47.513 11.709 1.00 88.31 296 GLY A N 1
ATOM 2387 C CA . GLY A 1 296 ? -12.582 47.418 10.421 1.00 88.31 296 GLY A CA 1
ATOM 2388 C C . GLY A 1 296 ? -13.269 46.078 10.124 1.00 88.31 296 GLY A C 1
ATOM 2389 O O . GLY A 1 296 ? -13.930 45.947 9.093 1.00 88.31 296 GLY A O 1
ATOM 2390 N N . HIS A 1 297 ? -13.166 45.083 11.013 1.00 90.75 297 HIS A N 1
ATOM 2391 C CA . HIS A 1 297 ? -13.900 43.819 10.904 1.00 90.75 297 HIS A CA 1
ATOM 2392 C C . HIS A 1 297 ? -14.147 43.161 12.274 1.00 90.75 297 HIS A C 1
ATOM 2394 O O . HIS A 1 297 ? -13.408 43.372 13.232 1.00 90.75 297 HIS A O 1
ATOM 2400 N N . ILE A 1 298 ? -15.176 42.313 12.363 1.00 92.25 298 ILE A N 1
ATOM 2401 C CA . ILE A 1 298 ? -15.432 41.440 13.525 1.00 92.25 298 ILE A CA 1
ATOM 2402 C C . ILE A 1 298 ? -14.820 40.050 13.298 1.00 92.25 298 ILE A C 1
ATOM 2404 O O . ILE A 1 298 ? -14.570 39.674 12.154 1.00 92.25 298 ILE A O 1
ATOM 2408 N N . ALA A 1 299 ? -14.639 39.254 14.359 1.00 91.62 299 ALA A N 1
ATOM 2409 C CA . ALA A 1 299 ? -13.958 37.951 14.306 1.00 91.62 299 ALA A CA 1
ATOM 2410 C C . ALA A 1 299 ? -14.432 37.042 13.154 1.00 91.62 299 ALA A C 1
ATOM 2412 O O . ALA A 1 299 ? -13.608 36.491 12.438 1.00 91.62 299 ALA A O 1
ATOM 2413 N N . ARG A 1 300 ? -15.741 36.972 12.874 1.00 88.38 300 ARG A N 1
ATOM 2414 C CA . ARG A 1 300 ? -16.300 36.150 11.779 1.00 88.38 300 ARG A CA 1
ATOM 2415 C C . ARG A 1 300 ? -15.787 36.518 10.373 1.00 88.38 300 ARG A C 1
ATOM 2417 O O . ARG A 1 300 ? -15.814 35.674 9.484 1.00 88.38 300 ARG A O 1
ATOM 2424 N N . PHE A 1 301 ? -15.323 37.751 10.176 1.00 86.44 301 PHE A N 1
ATOM 2425 C CA . PHE A 1 301 ? -14.765 38.255 8.917 1.00 86.44 301 PHE A CA 1
ATOM 2426 C C . PHE A 1 301 ? -13.248 38.488 8.996 1.00 86.44 301 PHE A C 1
ATOM 2428 O O . PHE A 1 301 ? -12.692 39.189 8.156 1.00 86.44 301 PHE A O 1
ATOM 2435 N N . CYS A 1 302 ? -12.570 37.924 10.000 1.00 90.38 302 CYS A N 1
ATOM 2436 C CA . CYS A 1 302 ? -11.132 38.085 10.164 1.00 90.38 302 CYS A CA 1
ATOM 2437 C C . CYS A 1 302 ? -10.361 37.390 9.028 1.00 90.38 302 CYS A C 1
ATOM 2439 O O . CYS A 1 302 ? -10.483 36.168 8.876 1.00 90.38 302 CYS A O 1
ATOM 2441 N N . PRO A 1 303 ? -9.527 38.118 8.259 1.00 86.88 303 PRO A N 1
ATOM 2442 C CA . PRO A 1 303 ? -8.769 37.536 7.151 1.00 86.88 303 PRO A CA 1
ATOM 2443 C C . PRO A 1 303 ? -7.761 36.479 7.629 1.00 86.88 303 PRO A C 1
ATOM 2445 O O . PRO A 1 303 ? -7.401 35.574 6.875 1.00 86.88 303 PRO A O 1
ATOM 2448 N N . TYR A 1 304 ? -7.351 36.539 8.899 1.00 86.69 304 TYR A N 1
ATOM 2449 C CA . TYR A 1 304 ? -6.395 35.602 9.486 1.00 86.69 304 TYR A CA 1
ATOM 2450 C C . TYR A 1 304 ? -7.021 34.287 9.973 1.00 86.69 304 TYR A C 1
ATOM 2452 O O . TYR A 1 304 ? -6.313 33.284 10.050 1.00 86.69 304 TYR A O 1
ATOM 2460 N N . ILE A 1 305 ? -8.336 34.224 10.239 1.00 78.81 305 ILE A N 1
ATOM 2461 C CA . ILE A 1 305 ? -8.987 32.980 10.713 1.00 78.81 305 ILE A CA 1
ATOM 2462 C C . ILE A 1 305 ? -8.943 31.873 9.652 1.00 78.81 305 ILE A C 1
ATOM 2464 O O . ILE A 1 305 ? -8.813 30.693 9.986 1.00 78.81 305 ILE A O 1
ATOM 2468 N N . ARG A 1 306 ? -8.962 32.248 8.366 1.00 65.62 306 ARG A N 1
ATOM 2469 C CA . ARG A 1 306 ? -8.814 31.290 7.259 1.00 65.62 306 ARG A CA 1
ATOM 2470 C C . ARG A 1 306 ? -7.416 30.670 7.176 1.00 65.62 306 ARG A C 1
ATOM 2472 O O . ARG A 1 306 ? -7.253 29.673 6.484 1.00 65.62 306 ARG A O 1
ATOM 2479 N N . ARG A 1 307 ? -6.411 31.244 7.850 1.00 63.81 307 ARG A N 1
ATOM 2480 C CA . ARG A 1 307 ? -5.047 30.693 7.874 1.00 63.81 307 ARG A CA 1
ATOM 2481 C C . ARG A 1 307 ? -4.804 29.765 9.063 1.00 63.81 307 ARG A C 1
ATOM 2483 O O . ARG A 1 307 ? -3.992 28.857 8.934 1.00 63.81 307 ARG A O 1
ATOM 2490 N N . SER A 1 308 ? -5.480 29.978 10.194 1.00 61.38 308 SER A N 1
ATOM 2491 C CA . SER A 1 308 ? -5.222 29.226 11.433 1.00 61.38 308 SER A CA 1
ATOM 2492 C C . SER A 1 308 ? -6.092 27.984 11.606 1.00 61.38 308 SER A C 1
ATOM 2494 O O . SER A 1 308 ? -5.660 27.016 12.225 1.00 61.38 308 SER A O 1
ATOM 2496 N N . THR A 1 309 ? -7.302 27.977 11.050 1.00 59.03 309 THR A N 1
ATOM 2497 C CA . THR A 1 309 ? -8.156 26.788 11.054 1.00 59.03 309 THR A CA 1
ATOM 2498 C C . THR A 1 309 ? -7.953 26.072 9.727 1.00 59.03 309 THR A C 1
ATOM 2500 O O . THR A 1 309 ? -8.219 26.640 8.674 1.00 59.03 309 THR A O 1
ATOM 2503 N N . GLY A 1 310 ? -7.432 24.844 9.753 1.00 53.03 310 GLY A N 1
ATOM 2504 C CA . GLY A 1 310 ? -7.113 24.020 8.578 1.00 53.03 310 GLY A CA 1
ATOM 2505 C C . GLY A 1 310 ? -8.301 23.633 7.682 1.00 53.03 310 GLY A C 1
ATOM 2506 O O . GLY A 1 310 ? -8.241 22.608 7.012 1.00 53.03 310 GLY A O 1
ATOM 2507 N N . PHE A 1 311 ? -9.364 24.438 7.630 1.00 49.28 311 PHE A N 1
ATOM 2508 C CA . PHE A 1 311 ? -10.453 24.353 6.664 1.00 49.28 311 PHE A CA 1
ATOM 2509 C C . PHE A 1 311 ? -9.970 24.810 5.282 1.00 49.28 311 PHE A C 1
ATOM 2511 O O . PHE A 1 311 ? -10.370 25.842 4.742 1.00 49.28 311 PHE A O 1
ATOM 2518 N N . ARG A 1 312 ? -9.090 24.007 4.680 1.00 50.69 312 ARG A N 1
ATOM 2519 C CA . ARG A 1 312 ? -8.934 23.993 3.229 1.00 50.69 312 ARG A CA 1
ATOM 2520 C C . ARG A 1 312 ? -10.130 23.253 2.633 1.00 50.69 312 ARG A C 1
ATOM 2522 O O . ARG A 1 312 ? -10.433 22.144 3.058 1.00 50.69 312 ARG A O 1
ATOM 2529 N N . ASN A 1 313 ? -10.734 23.889 1.627 1.00 50.19 313 ASN A N 1
ATOM 2530 C CA . ASN A 1 313 ? -11.534 23.319 0.528 1.00 50.19 313 ASN A CA 1
ATOM 2531 C C . ASN A 1 313 ? -12.968 23.846 0.398 1.00 50.19 313 ASN A C 1
ATOM 2533 O O . ASN A 1 313 ? -13.932 23.092 0.294 1.00 50.19 313 ASN A O 1
ATOM 2537 N N . ARG A 1 314 ? -13.086 25.164 0.226 1.00 42.50 314 ARG A N 1
ATOM 2538 C CA . ARG A 1 314 ? -13.980 25.685 -0.812 1.00 42.50 314 ARG A CA 1
ATOM 2539 C C . ARG A 1 314 ? -13.233 26.782 -1.579 1.00 42.50 314 ARG A C 1
ATOM 2541 O O . ARG A 1 314 ? -13.046 27.859 -1.015 1.00 42.50 314 ARG A O 1
ATOM 2548 N N . PRO A 1 315 ? -12.716 26.518 -2.792 1.00 42.38 315 PRO A N 1
ATOM 2549 C CA . PRO A 1 315 ? -12.236 27.598 -3.635 1.00 42.38 315 PRO A CA 1
ATOM 2550 C C . PRO A 1 315 ? -13.464 28.371 -4.123 1.00 42.38 315 PRO A C 1
ATOM 2552 O O . PRO A 1 315 ? -14.305 27.826 -4.831 1.00 42.38 315 PRO A O 1
ATOM 2555 N N . GLU A 1 316 ? -13.591 29.622 -3.694 1.00 49.56 316 GLU A N 1
ATOM 2556 C CA . GLU A 1 316 ? -14.335 30.624 -4.456 1.00 49.56 316 GLU A CA 1
ATOM 2557 C C . GLU A 1 316 ? -13.331 31.421 -5.299 1.00 49.56 316 GLU A C 1
ATOM 2559 O O . GLU A 1 316 ? -12.158 31.516 -4.917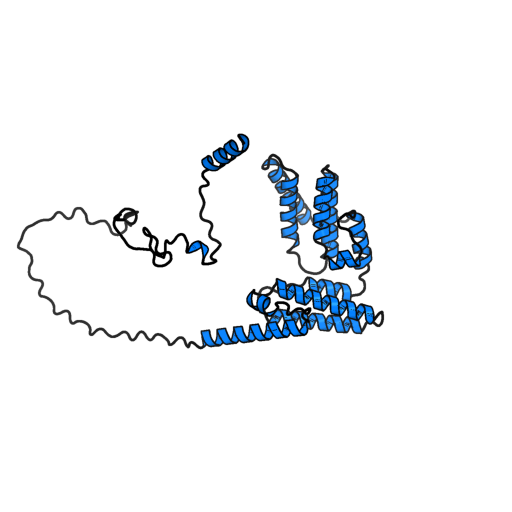 1.00 49.56 316 GLU A O 1
ATOM 2564 N N . PRO A 1 317 ? -13.758 31.895 -6.480 1.00 44.69 317 PRO A N 1
ATOM 2565 C CA . PRO A 1 317 ? -12.873 32.258 -7.575 1.00 44.69 317 PRO A CA 1
ATOM 2566 C C . PRO A 1 317 ? -12.033 33.475 -7.195 1.00 44.69 317 PRO A C 1
ATOM 2568 O O . PRO A 1 317 ? -12.566 34.527 -6.851 1.00 44.69 317 PRO A O 1
ATOM 2571 N N . MET A 1 318 ? -10.709 33.337 -7.264 1.00 46.47 318 MET A N 1
ATOM 2572 C CA . MET A 1 318 ? -9.854 34.511 -7.374 1.00 46.47 318 MET A CA 1
ATOM 2573 C C . MET A 1 318 ? -9.979 35.014 -8.808 1.00 46.47 318 MET A C 1
ATOM 2575 O O . MET A 1 318 ? -9.551 34.328 -9.736 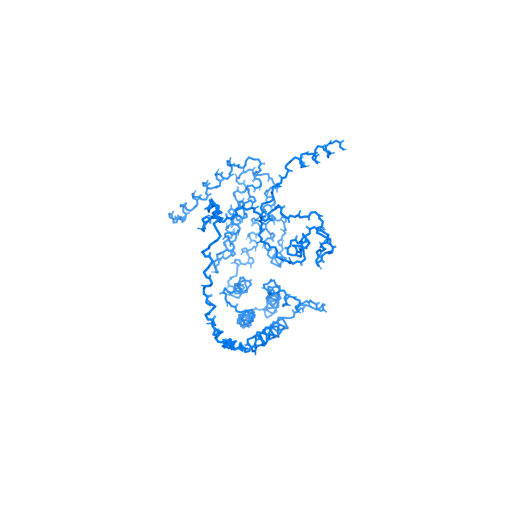1.00 46.47 318 MET A O 1
ATOM 2579 N N . GLU A 1 319 ? -10.550 36.201 -8.988 1.00 49.06 319 GLU A N 1
ATOM 2580 C CA . GLU A 1 319 ? -10.201 37.025 -10.140 1.00 49.06 319 GLU A CA 1
ATOM 2581 C C . GLU A 1 319 ? -8.702 37.313 -10.024 1.00 49.06 319 GLU A C 1
ATOM 2583 O O . GLU A 1 319 ? -8.246 38.048 -9.149 1.00 49.06 319 GLU A O 1
ATOM 2588 N N . ILE A 1 320 ? -7.918 36.616 -10.841 1.00 53.00 320 ILE A N 1
ATOM 2589 C CA . ILE A 1 320 ? -6.504 36.911 -11.023 1.00 53.00 320 ILE A CA 1
ATOM 2590 C C . ILE A 1 320 ? -6.462 38.153 -11.906 1.00 53.00 320 ILE A C 1
ATOM 2592 O O . ILE A 1 320 ? -6.875 38.099 -13.064 1.00 53.00 320 ILE A O 1
ATOM 2596 N N . ASP A 1 321 ? -5.977 39.267 -11.363 1.00 53.66 321 ASP A N 1
ATOM 2597 C CA . ASP A 1 321 ? -5.681 40.451 -12.163 1.00 53.66 321 ASP A CA 1
ATOM 2598 C C . ASP A 1 321 ? -4.446 40.162 -13.028 1.00 53.66 321 ASP A C 1
ATOM 2600 O O . ASP A 1 321 ? -3.292 40.242 -12.595 1.00 53.66 321 ASP A O 1
ATOM 2604 N N . PHE A 1 322 ? -4.700 39.761 -14.274 1.00 53.59 322 PHE A N 1
ATOM 2605 C CA . PHE A 1 322 ? -3.667 39.464 -15.263 1.00 53.59 322 PHE A CA 1
ATOM 2606 C C . PHE A 1 322 ? -2.765 40.678 -15.560 1.00 53.59 322 PHE A C 1
ATOM 2608 O O . PHE A 1 322 ? -1.641 40.493 -16.032 1.00 53.59 322 PHE A O 1
ATOM 2615 N N . GLY A 1 323 ? -3.194 41.903 -15.231 1.00 71.31 323 GLY A N 1
ATOM 2616 C CA . GLY A 1 323 ? -2.403 43.118 -15.415 1.00 71.31 323 GLY A CA 1
ATOM 2617 C C . GLY A 1 323 ? -1.169 43.208 -14.510 1.00 71.31 323 GLY A C 1
ATOM 2618 O O . GLY A 1 323 ? -0.175 43.829 -14.895 1.00 71.31 323 GLY A O 1
ATOM 2619 N N . ASP A 1 324 ? -1.189 42.580 -13.332 1.00 61.47 324 ASP A N 1
ATOM 2620 C CA . ASP A 1 324 ? -0.038 42.556 -12.414 1.00 61.47 324 ASP A CA 1
ATOM 2621 C C . ASP A 1 324 ? 1.001 41.497 -12.812 1.00 61.47 324 ASP A C 1
ATOM 2623 O O . ASP A 1 324 ? 2.205 41.706 -12.650 1.00 61.47 324 ASP A O 1
ATOM 2627 N N . LEU A 1 325 ? 0.559 40.385 -13.406 1.00 63.38 325 LEU A N 1
ATOM 2628 C CA . LEU A 1 325 ? 1.451 39.330 -13.897 1.00 63.38 325 LEU A CA 1
ATOM 2629 C C . LEU A 1 325 ? 2.252 39.772 -15.126 1.00 63.38 325 LEU A C 1
ATOM 2631 O O . LEU A 1 325 ? 3.446 39.483 -15.208 1.00 63.38 325 LEU A O 1
ATOM 2635 N N . VAL A 1 326 ? 1.629 40.516 -16.046 1.00 73.94 326 VAL A N 1
ATOM 2636 C CA . VAL A 1 326 ? 2.322 41.061 -17.226 1.00 73.94 326 VAL A CA 1
ATOM 2637 C C . VAL A 1 326 ? 3.360 42.108 -16.810 1.00 73.94 326 VAL A C 1
ATOM 2639 O O . VAL A 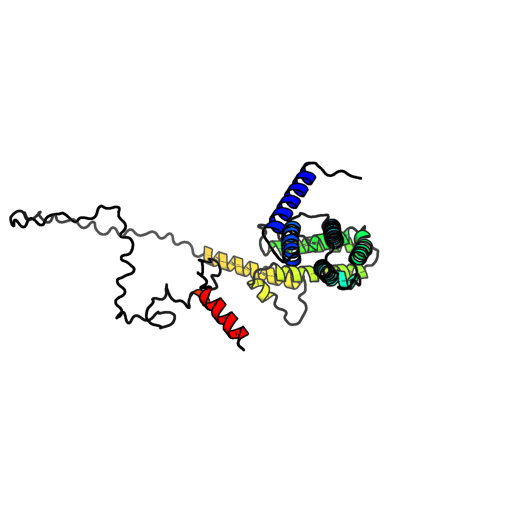1 326 ? 4.500 42.048 -17.265 1.00 73.94 326 VAL A O 1
ATOM 2642 N N . ARG A 1 327 ? 3.032 42.990 -15.853 1.00 76.31 327 ARG A N 1
ATOM 2643 C CA . ARG A 1 327 ? 3.991 43.972 -15.314 1.00 76.31 327 ARG A CA 1
ATOM 2644 C C . ARG A 1 327 ? 5.190 43.310 -14.629 1.00 76.31 327 ARG A C 1
ATOM 2646 O O . ARG A 1 327 ? 6.326 43.702 -14.877 1.00 76.31 327 ARG A O 1
ATOM 2653 N N . GLN A 1 328 ? 4.965 42.260 -13.837 1.00 76.38 328 GLN A N 1
ATOM 2654 C CA . GLN A 1 328 ? 6.059 41.504 -13.211 1.00 76.38 328 GLN A CA 1
ATOM 2655 C C . GLN A 1 328 ? 6.930 40.733 -14.209 1.00 76.38 328 GLN A C 1
ATOM 2657 O O . GLN A 1 328 ? 8.092 40.440 -13.905 1.00 76.38 328 GLN A O 1
ATOM 2662 N N . TYR A 1 329 ? 6.377 40.353 -15.360 1.00 79.00 329 TYR A N 1
ATOM 2663 C CA . TYR A 1 329 ? 7.128 39.694 -16.421 1.00 79.00 329 TYR A CA 1
ATOM 2664 C C . TYR A 1 329 ? 8.012 40.694 -17.176 1.00 79.00 329 TYR A C 1
ATOM 2666 O O . TYR A 1 329 ? 9.204 40.441 -17.357 1.00 79.00 329 TYR A O 1
ATOM 2674 N N . ASP A 1 330 ? 7.472 41.862 -17.525 1.00 75.88 330 ASP A N 1
ATOM 2675 C CA . ASP A 1 330 ? 8.226 42.910 -18.218 1.00 75.88 330 ASP A CA 1
ATOM 2676 C C . ASP A 1 330 ? 9.355 43.490 -17.353 1.00 75.88 330 ASP A C 1
ATOM 2678 O O . ASP A 1 330 ? 10.466 43.688 -17.850 1.00 75.88 330 ASP A O 1
ATOM 2682 N N . ASP A 1 331 ? 9.133 43.670 -16.048 1.00 72.75 331 ASP A N 1
ATOM 2683 C CA . ASP A 1 331 ? 10.182 44.111 -15.116 1.00 72.75 331 ASP A CA 1
ATOM 2684 C C . ASP A 1 331 ? 11.314 43.087 -14.968 1.00 72.75 331 ASP A C 1
ATOM 2686 O O . ASP A 1 331 ? 12.471 43.462 -14.774 1.00 72.75 331 ASP A O 1
ATOM 2690 N N . ARG A 1 332 ? 11.008 41.789 -15.088 1.00 72.69 332 ARG A N 1
ATOM 2691 C CA . ARG A 1 332 ? 12.020 40.722 -15.080 1.00 72.69 332 ARG A CA 1
ATOM 2692 C C . ARG A 1 332 ? 12.810 40.629 -16.374 1.00 72.69 332 ARG A C 1
ATOM 2694 O O . ARG A 1 332 ? 13.909 40.099 -16.349 1.00 72.69 332 ARG A O 1
ATOM 2701 N N . ARG A 1 333 ? 12.260 41.121 -17.482 1.00 64.94 333 ARG A N 1
ATOM 2702 C CA . ARG A 1 333 ? 12.936 41.151 -18.781 1.00 64.94 333 ARG A CA 1
ATOM 2703 C C . ARG A 1 333 ? 13.833 42.380 -18.951 1.00 64.94 333 ARG A C 1
ATOM 2705 O O . ARG A 1 333 ? 14.720 42.372 -19.796 1.00 64.94 333 ARG A O 1
ATOM 2712 N N . ARG A 1 334 ? 13.576 43.447 -18.186 1.00 71.25 334 ARG A N 1
ATOM 2713 C CA . ARG A 1 334 ? 14.384 44.679 -18.186 1.00 71.25 334 ARG A CA 1
ATOM 2714 C C . ARG A 1 334 ? 15.594 44.628 -17.249 1.00 71.25 334 ARG A C 1
ATOM 2716 O O . ARG A 1 334 ? 16.446 45.506 -17.353 1.00 71.25 334 ARG A O 1
ATOM 2723 N N . ARG A 1 335 ? 15.643 43.660 -16.333 1.00 69.25 335 ARG A N 1
ATOM 2724 C CA . ARG A 1 335 ? 16.820 43.339 -15.515 1.00 69.25 335 ARG A CA 1
ATOM 2725 C C . ARG A 1 335 ? 17.610 42.235 -16.191 1.00 69.25 335 ARG A C 1
ATOM 2727 O O . ARG A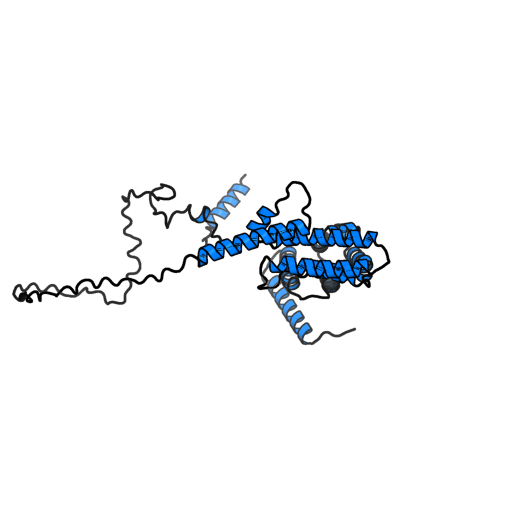 1 335 ? 18.851 42.290 -16.085 1.00 69.25 335 ARG A O 1
#

Sequence (335 aa):
MTEFSPEVQQLLTQQANMAAQATTQLGSNPVATAIQWLNTLMMQAINVPESGMLTDFLGRGTCIMNQVTGSGLDEGSTRAVRQMLIGRISVVVSRELGISVTEQWDAVVKRLKEGYGGARKSYQRQVVSLILTGRSKGESPGAYPQSMEAQVRVLCDKILQTEEDKIKAQHAIELAKSLIVERIKREMPDRIKKALKPTGTPLRLDEAIDVIREEDEEFLESRRVEEGWTKVPYRYQRRETPRREYKEIPRREHRQRGEYRPQTNRPKWGQKPENRFRESRDPTDDRRCYQCRERGHIARFCPYIRRSTGFRNRPEPMEIDFGDLVRQYDDRRRR

Secondary structure (DSSP, 8-state):
--PPPHHHHHHHHHHHHHHHHHHHHSTT-HHHHHHHHHHHHHHHHTTPPSS-HHHHHHHHHHHHHHHHHHTT--HHHHHHHHHHHHHTS-HHHHHHTT--TTS-HHHHHHHHHHHTTT--SHHHHHHHHHHH-PPPTT--TTHHHHHHHHHHHHHHHHHHH--TTHHHHHHHHHHHHHHHHHHHHHHS-HHHHHHT--SSSPPPHHHHHHHHHHHHHHHHHHHHHHHHS--------------------------S------------TT---TTTTSS---TT--PBPTTT--BS--GGG-TTHHHHS------------HHHHHHHHHHHHH-

pLDDT: mean 73.69, std 15.24, range [35.78, 95.94]

InterPro domains:
  IPR001878 Zinc finger, CCHC-type [PS50158] (287-303)
  IPR036875 Zinc finger, CCHC-type superfamily [SSF57756] (271-307)